Protein AF-A0A9X2F893-F1 (afdb_monomer_lite)

Sequence (226 aa):
MQCPTCQTPLREEACAGQRIDRCAECGGLWLDQGELGPVVRSYAKSVEASAQVPATRPDYPCPKCGKLMDRREYAHDSGVFLQRCDDCQGHWIEGWQMPKLEEYVEGNTAVDRLATTLGKQIQSERRLGLIYSLLTSKLLSGAVAAAVAYVLPDAFDNGGLFPMHFVRGYVVVPLLCIWFPEELARMTSMRFGLTRPQVTNPTPGVMLAVCGWILLLTPVLVWMLL

Organism: NCBI:txid2954799

Foldseek 3Di:
DAFQPPRAAWDWDAALNDTWTADPPFRKTKFFAPRVPSRLLGVLPPDPQDDDDDPDDDFGQDPVPRHTWDWDDDVNPLPQTWTADPPRRMIMDTSNRSNSSSVSSVVCVVVVVVVVVVVVVVVVVVVVVVVLCCLLPLVNLVVLLVVLLVCVVVLPPPPDPDDPVVNVVLSVQLNCLSNPLPVVLPCPDDPPDDDDDDDPDRDPSSVSSVVSVCSSCVSVVVSVVD

Radius of gyration: 33.73 Å; chains: 1; bounding box: 74×37×85 Å

InterPro domains:
  IPR027392 Transcription factor zinc-finger [PF13453] (2-36)

pLDDT: mean 77.99, std 14.3, range [46.97, 95.25]

Secondary structure (DSSP, 8-state):
-B-TTT-PBEEEEEETTEEEEEETTT--EEE-TTTHHHHHHHHTTS--------SS----B-TTT-PBPEEEESTTTSS-EEEE-TTT--EEE-GGGHHHHHHHHHHTHHHHHHHHHHHHHHHHHHHHHHHHHHHT-HHHHHHHHHHHHHHHHHHSTTT----HHHHHHHHHHHHHHHHSHHHHHT------SS------SPPPHHHHHHHHHHHHHHHHHHHHH-

Structure (mmCIF, N/CA/C/O backbone):
data_AF-A0A9X2F893-F1
#
_entry.id   AF-A0A9X2F893-F1
#
loop_
_atom_site.group_PDB
_atom_site.id
_atom_site.type_symbol
_atom_site.label_atom_id
_atom_site.label_alt_id
_atom_site.label_comp_id
_atom_site.label_asym_id
_atom_site.label_entity_id
_atom_site.label_seq_id
_atom_site.pdbx_PDB_ins_code
_atom_site.Cartn_x
_atom_site.Cartn_y
_atom_site.Cartn_z
_atom_site.occupancy
_atom_site.B_iso_or_equiv
_atom_site.auth_seq_id
_atom_site.auth_comp_id
_atom_site.auth_asym_id
_atom_site.auth_atom_id
_atom_site.pdbx_PDB_model_num
ATOM 1 N N . MET A 1 1 ? -23.252 11.584 15.962 1.00 88.75 1 MET A N 1
ATOM 2 C CA . MET A 1 1 ? -23.206 10.115 16.150 1.00 88.75 1 MET A CA 1
ATOM 3 C C . MET A 1 1 ? -23.095 9.819 17.647 1.00 88.75 1 MET A C 1
ATOM 5 O O . MET A 1 1 ? -22.619 10.692 18.369 1.00 88.75 1 MET A O 1
ATOM 9 N N . GLN A 1 2 ? -23.585 8.674 18.133 1.00 92.19 2 GLN A N 1
ATOM 10 C CA . GLN A 1 2 ? -23.531 8.304 19.562 1.00 92.19 2 GLN A CA 1
ATOM 11 C C . GLN A 1 2 ? -22.461 7.236 19.808 1.00 92.19 2 GLN A C 1
ATOM 13 O O . GLN A 1 2 ? -22.253 6.363 18.966 1.00 92.19 2 GLN A O 1
ATOM 18 N N . CYS A 1 3 ? -21.782 7.311 20.955 1.00 91.38 3 CYS A N 1
ATOM 19 C CA . CYS A 1 3 ? -20.812 6.306 21.373 1.00 91.38 3 CYS A CA 1
ATOM 20 C C . CYS A 1 3 ? -21.514 4.958 21.623 1.00 91.38 3 CYS A C 1
ATOM 22 O O . CYS A 1 3 ? -22.431 4.901 22.439 1.00 91.38 3 CYS A O 1
ATOM 24 N N . PRO A 1 4 ? -21.078 3.851 21.003 1.00 90.19 4 PRO A N 1
ATOM 25 C CA . PRO A 1 4 ? -21.700 2.547 21.206 1.00 90.19 4 PRO A CA 1
ATOM 26 C C . PRO A 1 4 ? -21.430 1.973 22.605 1.00 90.19 4 PRO A C 1
ATOM 28 O O . PRO A 1 4 ? -22.163 1.095 23.047 1.00 90.19 4 PRO A O 1
ATOM 31 N N . THR A 1 5 ? -20.417 2.483 23.319 1.00 87.69 5 THR A N 1
ATOM 32 C CA . THR A 1 5 ? -20.071 2.054 24.685 1.00 87.69 5 THR A CA 1
ATOM 33 C C . THR A 1 5 ? -20.873 2.788 25.764 1.00 87.69 5 THR A C 1
ATOM 35 O O . THR A 1 5 ? -21.453 2.142 26.629 1.00 87.69 5 THR A O 1
ATOM 38 N N . CYS A 1 6 ? -20.891 4.128 25.747 1.00 88.19 6 CYS A N 1
ATOM 39 C CA . CYS A 1 6 ? -21.506 4.945 26.808 1.00 88.19 6 CYS A CA 1
ATOM 40 C C . CYS A 1 6 ? -22.633 5.870 26.324 1.00 88.19 6 CYS A C 1
ATOM 42 O O . CYS A 1 6 ? -23.139 6.664 27.105 1.00 88.19 6 CYS A O 1
ATOM 44 N N . GLN A 1 7 ? -23.036 5.791 25.051 1.00 88.94 7 GLN A N 1
ATOM 45 C CA . GLN A 1 7 ? -24.104 6.603 24.437 1.00 88.94 7 GLN A CA 1
ATOM 46 C C . GLN A 1 7 ? -23.849 8.124 24.408 1.00 88.94 7 GLN A C 1
ATOM 48 O O . GLN A 1 7 ? -24.627 8.876 23.819 1.00 88.94 7 GLN A O 1
ATOM 53 N N . THR A 1 8 ? -22.720 8.589 24.945 1.00 91.25 8 THR A N 1
ATOM 54 C CA . THR A 1 8 ? -22.293 9.989 24.882 1.00 91.25 8 THR A CA 1
ATOM 55 C C . THR A 1 8 ? -22.051 10.433 23.431 1.00 91.25 8 THR A C 1
ATOM 57 O O . THR A 1 8 ? -21.484 9.666 22.641 1.00 91.25 8 THR A O 1
ATOM 60 N N . PRO A 1 9 ? -22.476 11.653 23.040 1.00 93.44 9 PRO A N 1
ATOM 61 C CA . PRO A 1 9 ? -22.240 12.182 21.701 1.00 93.44 9 PRO A CA 1
ATOM 62 C C . PRO A 1 9 ? -20.752 12.193 21.344 1.00 93.44 9 PRO A C 1
ATOM 64 O O . PRO A 1 9 ? -19.918 12.647 22.130 1.00 93.44 9 PRO A O 1
ATOM 67 N N . LEU A 1 10 ? -20.426 11.702 20.149 1.00 93.50 10 LEU A N 1
ATOM 68 C CA . LEU A 1 10 ? -19.068 11.782 19.616 1.00 93.50 10 LEU A CA 1
ATOM 69 C C . LEU A 1 10 ? -18.763 13.213 19.165 1.00 93.50 10 LEU A C 1
ATOM 71 O O . LEU A 1 10 ? -19.643 13.914 18.655 1.00 93.50 10 LEU A O 1
ATOM 75 N N . ARG A 1 11 ? -17.514 13.632 19.365 1.00 93.62 11 ARG A N 1
ATOM 76 C CA . ARG A 1 11 ? -16.994 14.932 18.950 1.00 93.62 11 ARG A CA 1
ATOM 77 C C . ARG A 1 11 ? -15.989 14.740 17.823 1.00 93.62 11 ARG A C 1
ATOM 79 O O . ARG A 1 11 ? -15.043 13.974 17.977 1.00 93.62 11 ARG A O 1
ATOM 86 N N . GLU A 1 12 ? -16.170 15.489 16.744 1.00 93.50 12 GLU A N 1
ATOM 87 C CA . GLU A 1 12 ? -15.226 15.504 15.629 1.00 93.50 12 GLU A CA 1
ATOM 88 C C . GLU A 1 12 ? -13.914 16.196 16.051 1.00 93.50 12 GLU A C 1
ATOM 90 O O . GLU A 1 12 ? -13.923 17.283 16.642 1.00 93.50 12 GLU A O 1
ATOM 95 N N . GLU A 1 13 ? -12.782 15.563 15.756 1.00 90.38 13 GLU A N 1
ATOM 96 C CA . GLU A 1 13 ? -11.432 16.083 15.960 1.00 90.38 13 GLU A CA 1
ATOM 97 C C . GLU A 1 13 ? -10.548 15.803 14.734 1.00 90.38 13 GLU A C 1
ATOM 99 O O . GLU A 1 13 ? -10.733 14.828 14.007 1.00 90.38 13 GLU A O 1
ATOM 104 N N . ALA A 1 14 ? -9.572 16.676 14.481 1.00 89.00 14 ALA A N 1
ATOM 105 C CA . ALA A 1 14 ? -8.617 16.483 13.395 1.00 89.00 14 ALA A CA 1
ATOM 106 C C . ALA A 1 14 ? -7.406 15.681 13.892 1.00 89.00 14 ALA A C 1
ATOM 108 O O . ALA A 1 14 ? -6.712 16.112 14.814 1.00 89.00 14 ALA A O 1
ATOM 109 N N . CYS A 1 15 ? -7.111 14.549 13.254 1.00 85.00 15 CYS A N 1
ATOM 110 C CA . CYS A 1 15 ? -5.953 13.717 13.568 1.00 85.00 15 CYS A CA 1
ATOM 111 C C . CYS A 1 15 ? -5.307 13.192 12.285 1.00 85.00 15 CYS A C 1
ATOM 113 O O . CYS A 1 15 ? -5.990 12.643 11.429 1.00 85.00 15 CYS A O 1
ATOM 115 N N . ALA A 1 16 ? -3.986 13.344 12.138 1.00 83.56 16 ALA A N 1
ATOM 116 C CA . ALA A 1 16 ? -3.242 12.852 10.970 1.00 83.56 16 ALA A CA 1
ATOM 117 C C . ALA A 1 16 ? -3.765 13.351 9.603 1.00 83.56 16 ALA A C 1
ATOM 119 O O . ALA A 1 16 ? -3.615 12.667 8.594 1.00 83.56 16 ALA A O 1
ATOM 120 N N . GLY A 1 17 ? -4.403 14.527 9.568 1.00 85.56 17 GLY A N 1
ATOM 121 C CA . GLY A 1 17 ? -5.066 15.055 8.369 1.00 85.56 17 GLY A CA 1
ATOM 122 C C . GLY A 1 17 ? -6.457 14.469 8.087 1.00 85.56 17 GLY A C 1
ATOM 123 O O . GLY A 1 17 ? -7.087 14.890 7.123 1.00 85.56 17 GLY A O 1
ATOM 124 N N . GLN A 1 18 ? -6.946 13.564 8.938 1.00 89.00 18 GLN A N 1
ATOM 125 C CA . GLN A 1 18 ? -8.282 12.968 8.887 1.00 89.00 18 GLN A CA 1
ATOM 126 C C . GLN A 1 18 ? -9.222 13.644 9.892 1.00 89.00 18 GLN A C 1
ATOM 128 O O . GLN A 1 18 ? -8.762 14.251 10.866 1.00 89.00 18 GLN A O 1
ATOM 133 N N . ARG A 1 19 ? -10.535 13.533 9.663 1.00 91.50 19 ARG A N 1
ATOM 134 C CA . ARG A 1 19 ? -11.564 14.004 10.599 1.00 91.50 19 ARG A CA 1
ATOM 135 C C . ARG A 1 19 ? -12.166 12.795 11.297 1.00 91.50 19 ARG A C 1
ATOM 137 O O . ARG A 1 19 ? -12.919 12.052 10.688 1.00 91.50 19 ARG A O 1
ATOM 144 N N . ILE A 1 20 ? -11.804 12.604 12.556 1.00 91.69 20 ILE A N 1
ATOM 145 C CA . ILE A 1 20 ? -12.189 11.430 13.337 1.00 91.69 20 ILE A CA 1
ATOM 146 C C . ILE A 1 20 ? -13.201 11.816 14.410 1.00 91.69 20 ILE A C 1
ATOM 148 O O . ILE A 1 20 ? -13.248 12.963 14.845 1.00 91.69 20 ILE A O 1
ATOM 152 N N . ASP A 1 21 ? -13.982 10.851 14.880 1.00 94.06 21 ASP A N 1
ATOM 153 C CA . ASP A 1 21 ? -15.006 11.066 15.898 1.00 94.06 21 ASP A CA 1
ATOM 154 C C . ASP A 1 21 ? -14.579 10.424 17.222 1.00 94.06 21 ASP A C 1
ATOM 156 O O . ASP A 1 21 ? -14.472 9.202 17.332 1.00 94.06 21 ASP A O 1
ATOM 160 N N . ARG A 1 22 ? -14.365 11.232 18.263 1.00 92.50 22 ARG A N 1
ATOM 161 C CA . ARG A 1 22 ? -13.908 10.764 19.577 1.00 92.50 22 ARG A CA 1
ATOM 162 C C . ARG A 1 22 ? -14.989 10.901 20.641 1.00 92.50 22 ARG A C 1
ATOM 164 O O . ARG A 1 22 ? -15.673 11.919 20.743 1.00 92.50 22 ARG A O 1
ATOM 171 N N . CYS A 1 23 ? -15.107 9.895 21.499 1.00 91.56 23 CYS A N 1
ATOM 172 C CA . CYS A 1 23 ? -15.897 9.983 22.717 1.00 91.56 23 CYS A CA 1
ATOM 173 C C . CYS A 1 23 ? -15.098 10.663 23.837 1.00 91.56 23 CYS A C 1
ATOM 175 O O . CYS A 1 23 ? -14.021 10.199 24.205 1.00 91.56 23 CYS A O 1
ATOM 177 N N . ALA A 1 24 ? -15.651 11.725 24.427 1.00 88.38 24 ALA A N 1
ATOM 178 C CA . ALA A 1 24 ? -15.014 12.448 25.530 1.00 88.38 24 ALA A CA 1
ATOM 179 C C . ALA A 1 24 ? -15.014 11.683 26.869 1.00 88.38 24 ALA A C 1
ATOM 181 O O . ALA A 1 24 ? -14.266 12.043 27.770 1.00 88.38 24 ALA A O 1
ATOM 182 N N . GLU A 1 25 ? -15.854 10.655 27.010 1.00 87.25 25 GLU A N 1
ATOM 183 C CA . GLU A 1 25 ? -16.045 9.946 28.279 1.00 87.25 25 GLU A CA 1
ATOM 184 C C . GLU A 1 25 ? -15.258 8.634 28.338 1.00 87.25 25 GLU A C 1
ATOM 186 O O . GLU A 1 25 ? -14.452 8.442 29.241 1.00 87.25 25 GLU A O 1
ATOM 191 N N . CYS A 1 26 ? -15.436 7.743 27.356 1.00 85.44 26 CYS A N 1
ATOM 192 C CA . CYS A 1 26 ? -14.714 6.466 27.319 1.00 85.44 26 CYS A CA 1
ATOM 193 C C . CYS A 1 26 ? -13.402 6.520 26.520 1.00 85.44 26 CYS A C 1
ATOM 195 O O . CYS A 1 26 ? -12.675 5.528 26.463 1.00 85.44 26 CYS A O 1
ATOM 197 N N . GLY A 1 27 ? -13.125 7.638 25.840 1.00 87.12 27 GLY A N 1
ATOM 198 C CA . GLY A 1 27 ? -11.954 7.788 24.975 1.00 87.12 27 GLY A CA 1
ATOM 199 C C . GLY A 1 27 ? -11.977 6.922 23.712 1.00 87.12 27 G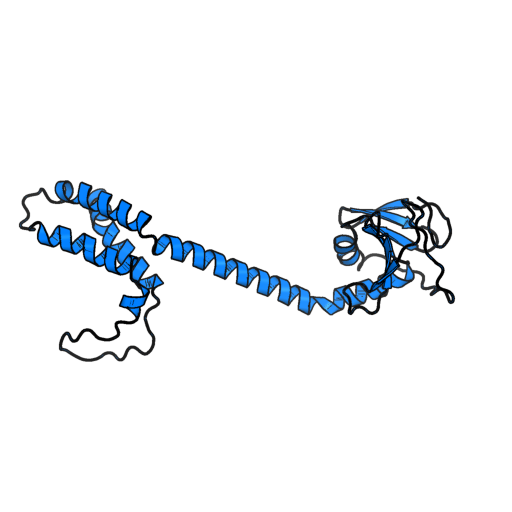LY A C 1
ATOM 200 O O . GLY A 1 27 ? -10.949 6.812 23.056 1.00 87.12 27 GLY A O 1
ATOM 201 N N . GLY A 1 28 ? -13.107 6.287 23.377 1.00 90.25 28 GLY A N 1
ATOM 202 C CA . GLY A 1 28 ? -13.266 5.498 22.153 1.00 90.25 28 GLY A CA 1
ATOM 203 C C . GLY A 1 28 ? -13.282 6.358 20.888 1.00 90.25 28 GLY A C 1
ATOM 204 O O . GLY A 1 28 ? -13.675 7.527 20.930 1.00 90.25 28 GLY A O 1
ATOM 205 N N . LEU A 1 29 ? -12.860 5.769 19.772 1.00 92.88 29 LEU A N 1
ATOM 206 C CA . LEU A 1 29 ? -12.750 6.413 18.469 1.00 92.88 29 LEU A CA 1
ATOM 207 C C . LEU A 1 29 ? -13.615 5.701 17.437 1.00 92.88 29 LEU A C 1
ATOM 209 O O . LEU A 1 29 ? -13.570 4.477 17.302 1.00 92.88 29 LEU A O 1
ATOM 213 N N . TRP A 1 30 ? -14.324 6.495 16.647 1.00 95.00 30 TRP A N 1
ATOM 214 C CA . TRP A 1 30 ? -14.928 6.081 15.397 1.00 95.00 30 TRP A CA 1
ATOM 215 C C . TRP A 1 30 ? -14.103 6.613 14.225 1.00 95.00 30 TRP A C 1
ATOM 217 O O . TRP A 1 30 ? -13.762 7.796 14.182 1.00 95.00 30 TRP A O 1
ATOM 227 N N . LEU A 1 31 ? -13.787 5.717 13.292 1.00 94.75 31 LEU A N 1
ATOM 228 C CA . LEU A 1 31 ? -13.004 5.986 12.091 1.00 94.75 31 LEU A CA 1
ATOM 229 C C . LEU A 1 31 ? -13.794 5.542 10.865 1.00 94.75 31 LEU A C 1
ATOM 231 O O . LEU A 1 31 ? -14.278 4.408 10.803 1.00 94.75 31 LEU A O 1
ATOM 235 N N . ASP A 1 32 ? -13.897 6.410 9.868 1.00 94.38 32 ASP A N 1
ATOM 236 C CA . ASP A 1 32 ? -14.506 6.060 8.594 1.00 94.38 32 ASP A CA 1
ATOM 237 C C . ASP A 1 32 ? -13.553 5.203 7.733 1.00 94.38 32 ASP A C 1
ATOM 239 O O . ASP A 1 32 ? -12.370 4.986 8.032 1.00 94.38 32 ASP A O 1
ATOM 243 N N . GLN A 1 33 ? -14.08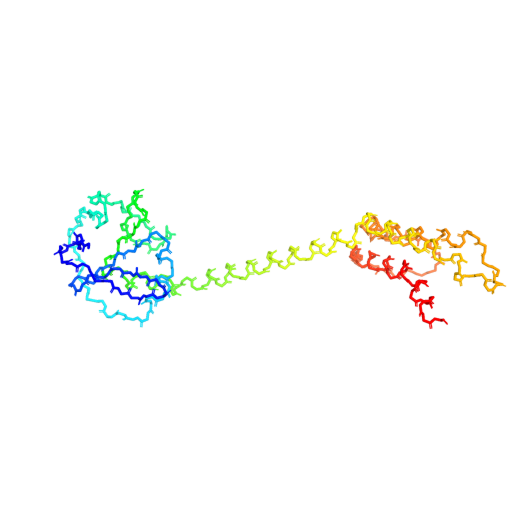8 4.668 6.633 1.00 92.75 33 GLN A N 1
ATOM 244 C CA . GLN A 1 33 ? -13.329 3.834 5.707 1.00 92.75 33 GLN A CA 1
ATOM 245 C C . GLN A 1 33 ? -12.056 4.553 5.225 1.00 92.75 33 GLN A C 1
ATOM 247 O O . GLN A 1 33 ? -12.113 5.603 4.591 1.00 92.75 33 GLN A O 1
ATOM 252 N N . GLY A 1 34 ? -10.898 3.936 5.471 1.00 89.31 34 GLY A N 1
ATOM 253 C CA . GLY A 1 34 ? -9.593 4.450 5.039 1.00 89.31 34 GLY A CA 1
ATOM 254 C C . GLY A 1 34 ? -8.874 5.338 6.060 1.00 89.31 34 GLY A C 1
ATOM 255 O O . GLY A 1 34 ? -7.700 5.643 5.860 1.00 89.31 34 GLY A O 1
ATOM 256 N N . GLU A 1 35 ? -9.510 5.695 7.177 1.00 91.00 35 GLU A N 1
ATOM 257 C CA . GLU A 1 35 ? -8.896 6.544 8.210 1.00 91.00 35 GLU A CA 1
ATOM 258 C C . GLU A 1 35 ? -8.044 5.763 9.217 1.00 91.00 35 GLU A C 1
ATOM 260 O O . GLU A 1 35 ? -7.078 6.303 9.756 1.00 91.00 35 GLU A O 1
ATOM 265 N N . LEU A 1 36 ? -8.336 4.470 9.407 1.00 89.50 36 LEU A N 1
ATOM 266 C CA . LEU A 1 36 ? -7.643 3.590 10.355 1.00 89.50 36 LEU A CA 1
ATOM 267 C C . LEU A 1 36 ? -6.114 3.629 10.215 1.00 89.50 36 LEU A C 1
ATOM 269 O O . LEU A 1 36 ? -5.407 3.821 11.199 1.00 89.50 36 LEU A O 1
ATOM 273 N N . GLY A 1 37 ? -5.595 3.479 8.993 1.00 86.12 37 GLY A N 1
ATOM 274 C CA . GLY A 1 37 ? -4.151 3.419 8.748 1.00 86.12 37 GLY A CA 1
ATOM 275 C C . GLY A 1 37 ? -3.402 4.697 9.159 1.00 86.12 37 GLY A C 1
ATOM 276 O O . GLY A 1 37 ? -2.459 4.614 9.948 1.00 86.12 37 GLY A O 1
ATOM 277 N N . PRO A 1 38 ? -3.769 5.878 8.622 1.00 84.62 38 PRO A N 1
ATOM 278 C CA . PRO A 1 38 ? -3.149 7.152 8.992 1.00 84.62 38 PRO A CA 1
ATOM 279 C C . PRO A 1 38 ? -3.246 7.483 10.485 1.00 84.62 38 PRO A C 1
ATOM 281 O O . PRO A 1 38 ? -2.266 7.956 11.067 1.00 84.62 38 PRO A O 1
ATOM 284 N N . VAL A 1 39 ? -4.403 7.214 11.099 1.00 86.56 39 VAL A N 1
ATOM 285 C CA . VAL A 1 39 ? -4.672 7.555 12.501 1.00 86.56 39 VAL A CA 1
ATOM 286 C C . VAL A 1 39 ? -3.839 6.684 13.425 1.00 86.56 39 VAL A C 1
ATOM 288 O O . VAL A 1 39 ? -3.082 7.225 14.219 1.00 86.56 39 VAL A O 1
ATOM 291 N N . VAL A 1 40 ? -3.874 5.358 13.267 1.00 85.12 40 VAL A N 1
ATOM 292 C CA . VAL A 1 40 ? -3.112 4.419 14.111 1.00 85.12 40 VAL A CA 1
ATOM 293 C C . VAL A 1 40 ? -1.600 4.694 14.065 1.00 85.12 40 VAL A C 1
ATOM 295 O O . VAL A 1 40 ? -0.930 4.596 15.087 1.00 85.12 40 VAL A O 1
ATOM 298 N N . ARG A 1 41 ? -1.061 5.139 12.919 1.00 79.62 41 ARG A N 1
ATOM 299 C CA . ARG A 1 41 ? 0.355 5.546 12.798 1.00 79.62 41 ARG A CA 1
ATOM 300 C C . ARG A 1 41 ? 0.704 6.866 13.488 1.00 79.62 41 ARG A C 1
ATOM 302 O O . ARG A 1 41 ? 1.863 7.083 13.822 1.00 79.62 41 ARG A O 1
ATOM 309 N N . SER A 1 42 ? -0.263 7.765 13.648 1.00 76.88 42 SER A N 1
ATOM 310 C CA . SER A 1 42 ? -0.030 9.121 14.170 1.00 76.88 42 SER A CA 1
ATOM 311 C C . SER A 1 42 ? -0.444 9.280 15.630 1.00 76.88 42 SER A C 1
ATOM 313 O O . SER A 1 42 ? 0.088 10.142 16.324 1.00 76.88 42 SER A O 1
ATOM 315 N N . TYR A 1 43 ? -1.389 8.460 16.095 1.00 69.19 43 TYR A N 1
ATOM 316 C CA . TYR A 1 43 ? -1.932 8.518 17.451 1.00 69.19 43 TYR A CA 1
ATOM 317 C C . TYR A 1 43 ? -0.940 8.074 18.523 1.00 69.19 43 TYR A C 1
ATOM 319 O O . TYR A 1 43 ? -1.109 8.472 19.676 1.00 69.19 43 TYR A O 1
ATOM 327 N N . ALA A 1 44 ? 0.107 7.346 18.110 1.00 57.00 44 ALA A N 1
ATOM 328 C CA . ALA A 1 44 ? 1.226 6.818 18.895 1.00 57.00 44 ALA A CA 1
ATOM 329 C C . ALA A 1 44 ? 2.084 7.878 19.631 1.00 57.00 44 ALA A C 1
ATOM 331 O O . ALA A 1 44 ? 3.272 7.700 19.860 1.00 57.00 44 ALA A O 1
ATOM 332 N N . LYS A 1 45 ? 1.546 9.077 19.868 1.00 51.16 45 LYS A N 1
ATOM 333 C CA . LYS A 1 45 ? 2.273 10.198 20.473 1.00 51.16 45 LYS A CA 1
ATOM 334 C C . LYS A 1 45 ? 1.430 11.093 21.375 1.00 51.16 45 LYS A C 1
ATOM 336 O O . LYS A 1 45 ? 1.966 12.088 21.852 1.00 51.16 45 LYS A O 1
ATOM 341 N N . SER A 1 46 ? 0.127 10.844 21.562 1.00 48.31 46 SER A N 1
ATOM 342 C CA . SER A 1 46 ? -0.762 11.938 22.002 1.00 48.31 46 SER A CA 1
ATOM 343 C C . SER A 1 46 ? -1.789 11.663 23.100 1.00 48.31 46 SER A C 1
ATOM 345 O O . SER A 1 46 ? -2.522 12.596 23.423 1.00 48.31 46 SER A O 1
ATOM 347 N N . VAL A 1 47 ? -1.887 10.466 23.700 1.00 51.88 47 VAL A N 1
ATOM 348 C CA . VAL A 1 47 ? -3.013 10.204 24.623 1.00 51.88 47 VAL A CA 1
ATOM 349 C C . VAL A 1 47 ? -2.656 9.359 25.839 1.00 51.88 47 VAL A C 1
ATOM 351 O O . VAL A 1 47 ? -2.357 8.175 25.734 1.00 51.88 47 VAL A O 1
ATOM 354 N N . GLU A 1 48 ? -2.827 9.958 27.015 1.00 47.69 48 GLU A N 1
ATOM 355 C CA . GLU A 1 48 ? -2.970 9.259 28.291 1.00 47.69 48 GLU A CA 1
ATOM 356 C C . GLU A 1 48 ? -4.360 8.597 28.328 1.00 47.69 48 GLU A C 1
ATOM 358 O O . GLU A 1 48 ? -5.361 9.204 28.710 1.00 47.69 48 GLU A O 1
ATOM 363 N N . ALA A 1 49 ? -4.457 7.361 27.837 1.00 51.53 49 ALA A N 1
ATOM 364 C CA . ALA A 1 49 ? -5.701 6.599 27.874 1.00 51.53 49 ALA A CA 1
ATOM 365 C C . ALA A 1 49 ? -5.981 6.093 29.301 1.00 51.53 49 ALA A C 1
ATOM 367 O O . ALA A 1 49 ? -5.170 5.377 29.890 1.00 51.53 49 ALA A O 1
ATOM 368 N N . SER A 1 50 ? -7.156 6.415 29.850 1.00 48.53 50 SER A N 1
ATOM 369 C CA . SER A 1 50 ? -7.649 5.788 31.081 1.00 48.53 50 SER A CA 1
ATOM 370 C C . SER A 1 50 ? -8.021 4.330 30.795 1.00 48.53 50 SER A C 1
ATOM 372 O O . SER A 1 50 ? -8.925 4.040 30.009 1.00 48.53 50 SER A O 1
ATOM 374 N N . ALA A 1 51 ? -7.284 3.400 31.402 1.00 49.53 51 ALA A N 1
ATOM 375 C CA . ALA A 1 51 ? -7.423 1.970 31.171 1.00 49.53 51 ALA A CA 1
ATOM 376 C C . ALA A 1 51 ? -8.503 1.366 32.078 1.00 49.53 51 ALA A C 1
ATOM 378 O O . ALA A 1 51 ? -8.238 0.955 33.206 1.00 49.53 51 ALA A O 1
ATOM 379 N N . GLN A 1 52 ? -9.723 1.253 31.562 1.00 53.22 52 GLN A N 1
ATOM 380 C CA . GLN A 1 52 ? -10.736 0.362 32.122 1.00 53.22 52 GLN A CA 1
ATOM 381 C C . GLN A 1 52 ? -11.109 -0.658 31.054 1.00 53.22 52 GLN A C 1
ATOM 383 O O . GLN A 1 52 ? -11.789 -0.344 30.082 1.00 53.22 52 GLN A O 1
ATOM 388 N N . VAL A 1 53 ? -10.608 -1.883 31.224 1.00 57.28 53 VAL A N 1
ATOM 389 C CA . VAL A 1 53 ? -10.975 -3.025 30.383 1.00 57.28 53 VAL A CA 1
ATOM 390 C C . VAL A 1 53 ? -12.353 -3.510 30.843 1.00 57.28 53 VAL A C 1
ATOM 392 O O . VAL A 1 53 ? -12.476 -3.941 31.993 1.00 57.28 53 VAL A O 1
ATOM 395 N N . PRO A 1 54 ? -13.397 -3.464 29.998 1.00 57.72 54 PRO A N 1
ATOM 396 C CA . PRO A 1 54 ? -14.709 -3.971 30.380 1.00 57.72 54 PRO A CA 1
ATOM 397 C C . PRO A 1 54 ? -14.660 -5.491 30.616 1.00 57.72 54 PRO A C 1
ATOM 399 O O . PRO A 1 54 ? -14.133 -6.238 29.789 1.00 57.72 54 PRO A O 1
ATOM 402 N N . ALA A 1 55 ? -15.225 -5.961 31.736 1.00 53.00 55 ALA A N 1
ATOM 403 C CA . ALA A 1 55 ? -15.290 -7.388 32.087 1.00 53.00 55 ALA A CA 1
ATOM 404 C C . ALA A 1 55 ? -16.243 -8.190 31.176 1.00 53.00 55 ALA A C 1
ATOM 406 O O . ALA A 1 55 ? -16.064 -9.389 30.971 1.00 53.00 55 ALA A O 1
ATOM 407 N N . THR A 1 56 ? -17.236 -7.516 30.597 1.00 56.00 56 THR A N 1
ATOM 408 C CA . THR A 1 56 ? -18.180 -8.044 29.607 1.00 56.00 56 THR A CA 1
ATOM 409 C C . THR A 1 56 ? -18.015 -7.269 28.310 1.00 56.00 56 THR A C 1
ATOM 411 O O . THR A 1 56 ? -17.986 -6.041 28.338 1.00 56.00 56 THR A O 1
ATOM 414 N N . ARG A 1 57 ? -17.903 -7.976 27.181 1.00 64.75 57 ARG A N 1
ATOM 415 C CA . ARG A 1 57 ? -17.785 -7.377 25.844 1.00 64.75 57 ARG A CA 1
ATOM 416 C C . ARG A 1 57 ? -19.186 -7.256 25.231 1.00 64.75 57 ARG A C 1
ATOM 418 O O . ARG A 1 57 ? -19.716 -8.291 24.835 1.00 64.75 57 ARG A O 1
ATOM 425 N N . PRO A 1 58 ? -19.808 -6.065 25.217 1.00 68.94 58 PRO A N 1
ATOM 426 C CA . PRO A 1 58 ? -21.119 -5.879 24.604 1.00 68.94 58 PRO A CA 1
ATOM 427 C C . PRO A 1 58 ? -21.035 -5.987 23.076 1.00 68.94 58 PRO A C 1
ATOM 429 O O . PRO A 1 58 ? -19.967 -5.806 22.490 1.00 68.94 58 PRO A O 1
ATOM 432 N N . ASP A 1 59 ? -22.171 -6.247 22.434 1.00 81.06 59 ASP A N 1
ATOM 433 C CA . ASP A 1 59 ? -22.303 -6.067 20.990 1.00 81.06 59 ASP A CA 1
ATOM 434 C C . ASP A 1 59 ? -22.285 -4.566 20.675 1.00 81.06 59 ASP A C 1
ATOM 436 O O . ASP A 1 59 ? -23.013 -3.784 21.291 1.00 81.06 59 ASP A O 1
ATOM 440 N N . TYR A 1 60 ? -21.448 -4.144 19.725 1.00 87.06 60 TYR A N 1
ATOM 441 C CA . TYR A 1 60 ? -21.285 -2.728 19.394 1.00 87.06 60 TYR A CA 1
ATOM 442 C C . TYR A 1 60 ? -22.121 -2.374 18.156 1.00 87.06 60 TYR A C 1
ATOM 444 O O . TYR A 1 60 ? -21.772 -2.802 17.050 1.00 87.06 60 TYR A O 1
ATOM 452 N N . PRO A 1 61 ? -23.199 -1.579 18.285 1.00 92.50 61 PRO A N 1
ATOM 453 C CA . PRO A 1 61 ? -23.892 -1.040 17.124 1.00 92.50 61 PRO A CA 1
ATOM 454 C C . PRO A 1 61 ? -23.027 0.023 16.435 1.00 92.50 61 PRO A C 1
ATOM 456 O O . PRO A 1 61 ? -22.362 0.832 17.076 1.00 92.50 61 PRO A O 1
ATOM 459 N N . CYS A 1 62 ? -23.045 0.047 15.109 1.00 94.06 62 CYS A N 1
ATOM 460 C CA . CYS A 1 62 ? -22.333 1.029 14.307 1.00 94.06 62 CYS A CA 1
ATOM 461 C C . CYS A 1 62 ? -22.910 2.439 14.553 1.00 94.06 62 CYS A C 1
ATOM 463 O O . CYS A 1 62 ? -24.098 2.649 14.299 1.00 94.06 62 CYS A O 1
ATOM 465 N N . PRO A 1 63 ? -22.101 3.443 14.943 1.00 92.75 63 PRO A N 1
ATOM 466 C CA . PRO A 1 63 ? -22.564 4.819 15.172 1.00 92.75 63 PRO A CA 1
ATOM 467 C C . PRO A 1 63 ? -23.173 5.503 13.940 1.00 92.75 63 PRO A C 1
ATOM 469 O O . PRO A 1 63 ? -23.895 6.492 14.079 1.00 92.75 63 PRO A O 1
ATOM 472 N N . LYS A 1 64 ? -22.865 4.989 12.740 1.00 92.50 64 LYS A N 1
ATOM 473 C CA . LYS A 1 64 ? -23.286 5.544 11.447 1.00 92.50 64 LYS A CA 1
ATOM 474 C C . LYS A 1 64 ? -24.558 4.901 10.895 1.00 92.50 64 LYS A C 1
ATOM 476 O O . LYS A 1 64 ? -25.404 5.607 10.359 1.00 92.50 64 LYS A O 1
ATOM 481 N N . CYS A 1 65 ? -24.695 3.576 11.003 1.00 93.31 65 CYS A N 1
ATOM 482 C CA . CYS A 1 65 ? -25.820 2.833 10.411 1.00 93.31 65 CYS A CA 1
ATOM 483 C C . CYS A 1 65 ? -26.641 1.993 11.404 1.00 93.31 65 CYS A C 1
ATOM 485 O O . CYS A 1 65 ? -27.649 1.412 11.012 1.00 93.31 65 CYS A O 1
ATOM 487 N N . GLY A 1 66 ? -26.224 1.897 12.668 1.00 91.06 66 GLY A N 1
ATOM 488 C CA . GLY A 1 66 ? -26.928 1.178 13.736 1.00 91.06 66 GLY A CA 1
ATOM 489 C C . GLY A 1 66 ? -26.797 -0.348 13.716 1.00 91.06 66 GLY A C 1
ATOM 490 O O . GLY A 1 66 ? -27.207 -0.997 14.674 1.00 91.06 66 GLY A O 1
ATOM 491 N N . LYS A 1 67 ? -26.220 -0.943 12.667 1.00 93.25 67 LYS A N 1
ATOM 492 C CA . LYS A 1 67 ? -26.022 -2.398 12.571 1.00 93.25 67 LYS A CA 1
ATOM 493 C C . LYS A 1 67 ? -24.910 -2.885 13.491 1.00 93.25 67 LYS A C 1
ATOM 495 O O . LYS A 1 67 ? -23.957 -2.151 13.740 1.00 93.25 67 LYS A O 1
ATOM 500 N N . LEU A 1 68 ? -25.016 -4.127 13.953 1.00 93.06 68 LEU A N 1
ATOM 501 C CA . LEU A 1 68 ? -23.982 -4.750 14.776 1.00 93.06 68 LEU A CA 1
ATOM 502 C C . LEU A 1 68 ? -22.667 -4.855 14.001 1.00 93.06 68 LEU A C 1
ATOM 504 O O . LEU A 1 68 ? -22.656 -5.170 12.811 1.00 93.06 68 LEU A O 1
ATOM 508 N N . MET A 1 69 ? -21.574 -4.532 14.681 1.00 93.88 69 MET A N 1
ATOM 509 C CA . MET A 1 69 ? -20.230 -4.600 14.127 1.00 93.88 69 MET A CA 1
ATOM 510 C C . MET A 1 69 ? -19.565 -5.929 14.456 1.00 93.88 69 MET A C 1
ATOM 512 O O . MET A 1 69 ? -19.734 -6.466 15.549 1.00 93.88 69 MET A O 1
ATOM 516 N N . ASP A 1 70 ? -18.755 -6.403 13.515 1.00 92.19 70 ASP A N 1
ATOM 517 C CA . ASP A 1 70 ? -17.975 -7.619 13.661 1.00 92.19 70 ASP A CA 1
ATOM 518 C C . ASP A 1 70 ? -16.616 -7.332 14.280 1.00 92.19 70 ASP A C 1
ATOM 520 O O . ASP A 1 70 ? -15.892 -6.408 13.892 1.00 92.19 70 ASP A O 1
ATOM 524 N N . ARG A 1 71 ? -16.216 -8.210 15.192 1.00 91.69 71 ARG A N 1
ATOM 525 C CA . ARG A 1 71 ? -14.915 -8.148 15.842 1.00 91.69 71 ARG A CA 1
ATOM 526 C C . ARG A 1 71 ? -13.844 -8.759 14.943 1.00 91.69 71 ARG A C 1
ATOM 528 O O . ARG A 1 71 ? -13.880 -9.952 14.649 1.00 91.69 71 ARG A O 1
ATOM 535 N N . ARG A 1 72 ? -12.852 -7.963 14.543 1.00 91.25 72 ARG A N 1
ATOM 536 C CA . ARG A 1 72 ? -11.751 -8.385 13.663 1.00 91.25 72 ARG A CA 1
ATOM 537 C C . ARG A 1 72 ? -10.399 -8.017 14.258 1.00 91.25 72 ARG A C 1
ATOM 539 O O . ARG A 1 72 ? -10.224 -6.935 14.808 1.00 91.25 72 ARG A O 1
ATOM 546 N N . GLU A 1 73 ? -9.439 -8.924 14.144 1.00 88.81 73 GLU A N 1
ATOM 547 C CA . GLU A 1 73 ? -8.066 -8.672 14.580 1.00 88.81 73 GLU A CA 1
ATOM 548 C C . GLU A 1 73 ? -7.382 -7.645 13.669 1.00 88.81 73 GLU A C 1
ATOM 550 O O . GLU A 1 73 ? -7.462 -7.731 12.442 1.00 88.81 73 GLU A O 1
ATOM 555 N N . TYR A 1 74 ? -6.712 -6.662 14.268 1.00 88.56 74 TYR A N 1
ATOM 556 C CA . TYR A 1 74 ? -5.897 -5.697 13.547 1.00 88.56 74 TYR A CA 1
ATOM 557 C C . TYR A 1 74 ? -4.629 -6.380 13.029 1.00 88.56 74 TYR A C 1
ATOM 559 O O . TYR A 1 74 ? -3.970 -7.104 13.770 1.00 88.56 74 TYR A O 1
ATOM 567 N N . ALA A 1 75 ? -4.308 -6.176 11.750 1.00 84.44 75 ALA A N 1
ATOM 568 C CA . ALA A 1 75 ? -3.147 -6.763 11.069 1.00 84.44 75 ALA A CA 1
ATOM 569 C C . ALA A 1 75 ? -3.022 -8.307 11.116 1.00 84.44 75 ALA A C 1
ATOM 571 O O . ALA A 1 75 ? -2.058 -8.845 10.588 1.00 84.44 75 ALA A O 1
ATOM 572 N N . HIS A 1 76 ? -4.024 -9.025 11.641 1.00 82.88 76 HIS A N 1
ATOM 573 C CA . HIS A 1 76 ? -4.079 -10.493 11.762 1.00 82.88 76 HIS A CA 1
ATOM 574 C C . HIS A 1 76 ? -3.022 -11.153 12.667 1.00 82.88 76 HIS A C 1
ATOM 576 O O . HIS A 1 76 ? -2.997 -12.377 12.761 1.00 82.88 76 HIS A O 1
ATOM 582 N N . ASP A 1 77 ? -2.171 -10.374 13.328 1.00 82.44 77 ASP A N 1
ATOM 583 C CA . ASP A 1 77 ? -1.125 -10.861 14.235 1.00 82.44 77 ASP A CA 1
ATOM 584 C C . ASP A 1 77 ? -0.884 -9.931 15.442 1.00 82.44 77 ASP A C 1
ATOM 586 O O . ASP A 1 77 ? 0.021 -10.169 16.242 1.00 82.44 77 ASP A O 1
ATOM 590 N N . SER A 1 78 ? -1.682 -8.867 15.601 1.00 83.38 78 SER A N 1
ATOM 591 C CA . SER A 1 78 ? -1.488 -7.894 16.685 1.00 83.38 78 SER A CA 1
ATOM 592 C C . SER A 1 78 ? -2.037 -8.338 18.039 1.00 83.38 78 SER A C 1
ATOM 594 O O . SER A 1 78 ? -1.728 -7.720 19.059 1.00 83.38 78 SER A O 1
ATOM 596 N N . GLY A 1 79 ? -2.920 -9.341 18.079 1.00 84.44 79 GLY A N 1
ATOM 597 C CA . GLY A 1 79 ? -3.690 -9.686 19.274 1.00 84.44 79 GLY A CA 1
ATOM 598 C C . GLY A 1 79 ? -4.691 -8.602 19.712 1.00 84.44 79 GLY A C 1
ATOM 599 O O . GLY A 1 79 ? -5.335 -8.743 20.759 1.00 84.44 79 GLY A O 1
ATOM 600 N N . VAL A 1 80 ? -4.850 -7.522 18.936 1.00 88.00 80 VAL A N 1
ATOM 601 C CA . VAL A 1 80 ? -5.806 -6.437 19.185 1.00 88.00 80 VAL A CA 1
ATOM 602 C C . VAL A 1 80 ? -7.008 -6.602 18.267 1.00 88.00 80 VAL A C 1
ATOM 604 O O . VAL A 1 80 ? -6.874 -6.708 17.054 1.00 88.00 80 VAL A O 1
ATOM 607 N N . PHE A 1 81 ? -8.210 -6.596 18.838 1.00 90.12 81 PHE A N 1
ATOM 608 C CA . PHE A 1 81 ? -9.444 -6.843 18.097 1.00 90.12 81 PHE A CA 1
ATOM 609 C C . PHE A 1 81 ? -10.316 -5.596 18.047 1.00 90.12 81 PHE A C 1
ATOM 611 O O . PHE A 1 81 ? -10.865 -5.198 19.072 1.00 90.12 81 PHE A O 1
ATOM 618 N N . LEU A 1 82 ? -10.486 -5.036 16.858 1.00 92.69 82 LEU A N 1
ATOM 619 C CA . LEU A 1 82 ? -11.299 -3.851 16.601 1.00 92.69 82 LEU A CA 1
ATOM 620 C C . LEU A 1 82 ? -12.691 -4.258 16.128 1.00 92.69 82 LEU A C 1
ATOM 622 O O . LEU A 1 82 ? -12.882 -5.360 15.613 1.00 92.69 82 LEU A O 1
ATOM 626 N N . GLN A 1 83 ? -13.658 -3.358 16.263 1.00 93.88 83 GLN A N 1
ATOM 627 C CA . GLN A 1 83 ? -14.990 -3.570 15.706 1.00 93.88 83 GLN A CA 1
ATOM 628 C C . GLN A 1 83 ? -15.048 -2.956 14.306 1.00 93.88 83 GLN A C 1
ATOM 630 O O . GLN A 1 83 ? -14.659 -1.803 14.122 1.00 93.88 83 GLN A O 1
ATOM 635 N N . ARG A 1 84 ? -15.519 -3.708 13.311 1.00 94.62 84 ARG A N 1
ATOM 636 C CA . ARG A 1 84 ? -15.694 -3.258 11.924 1.00 94.62 84 ARG A CA 1
ATOM 637 C C . ARG A 1 84 ? -17.155 -3.383 11.525 1.00 94.62 84 ARG A C 1
ATOM 639 O O . ARG A 1 84 ? -17.766 -4.431 11.699 1.00 94.62 84 ARG A O 1
ATOM 646 N N . CYS A 1 85 ? -17.699 -2.336 10.921 1.00 95.25 85 CYS A N 1
ATOM 647 C CA . CYS A 1 85 ? -19.000 -2.410 10.272 1.00 95.25 85 CYS A CA 1
ATOM 648 C C . CYS A 1 85 ? -18.850 -2.899 8.824 1.00 95.25 85 CYS A C 1
ATOM 650 O O . CYS A 1 85 ? -18.097 -2.306 8.053 1.00 95.25 85 CYS A O 1
ATOM 652 N N . ASP A 1 86 ? -19.599 -3.926 8.427 1.00 94.12 86 ASP A N 1
ATOM 653 C CA . ASP A 1 86 ? -19.532 -4.475 7.066 1.00 94.12 86 ASP A CA 1
ATOM 654 C C . ASP A 1 86 ? -20.301 -3.646 6.019 1.00 94.12 86 ASP A C 1
ATOM 656 O O . ASP A 1 86 ? -20.063 -3.787 4.822 1.00 94.12 86 ASP A O 1
ATOM 660 N N . ASP A 1 87 ? -21.163 -2.714 6.429 1.00 94.31 87 ASP A N 1
ATOM 661 C CA . ASP A 1 87 ? -21.867 -1.838 5.484 1.00 94.31 87 ASP A CA 1
ATOM 662 C C . ASP A 1 87 ? -21.111 -0.546 5.203 1.00 94.31 87 ASP A C 1
ATOM 664 O O . ASP A 1 87 ? -20.834 -0.218 4.053 1.00 94.31 87 ASP A O 1
ATOM 668 N N . CYS A 1 88 ? -20.755 0.198 6.254 1.00 93.19 88 CYS A N 1
ATOM 669 C CA . CYS A 1 88 ? -20.049 1.468 6.091 1.00 93.19 88 CYS A CA 1
ATOM 670 C C . CYS A 1 88 ? -18.526 1.317 6.076 1.00 93.19 88 CYS A C 1
ATOM 672 O O . CYS A 1 88 ? -17.831 2.306 5.860 1.00 93.19 88 CYS A O 1
ATOM 674 N N . GLN A 1 89 ? -18.009 0.107 6.332 1.00 94.19 89 GLN A N 1
ATOM 675 C CA . GLN A 1 89 ? -16.576 -0.211 6.329 1.00 94.19 89 GLN A CA 1
ATOM 676 C C . GLN A 1 89 ? -15.749 0.613 7.336 1.00 94.19 89 GLN A C 1
ATOM 678 O O . GLN A 1 89 ? -14.525 0.674 7.219 1.00 94.19 89 GLN A O 1
ATOM 683 N N . GLY A 1 90 ? -16.426 1.231 8.310 1.00 93.94 90 GLY A N 1
ATOM 684 C CA . GLY A 1 90 ? -15.827 1.999 9.397 1.00 93.94 90 GLY A CA 1
ATOM 685 C C . GLY A 1 90 ? -15.431 1.119 10.577 1.00 93.94 90 GLY A C 1
ATOM 686 O O . GLY A 1 90 ? -15.863 -0.037 10.690 1.00 93.94 90 GLY A O 1
ATOM 687 N N . HIS A 1 91 ? -14.615 1.687 11.458 1.00 95.06 91 HIS A N 1
ATOM 688 C CA . HIS A 1 91 ? -14.000 1.001 12.584 1.00 95.06 91 HIS A CA 1
ATOM 689 C C . HIS A 1 91 ? -14.306 1.721 13.888 1.00 95.06 91 HIS A C 1
ATOM 691 O O . HIS A 1 91 ? -14.179 2.939 13.984 1.00 95.06 91 HIS A O 1
ATOM 697 N N . TRP A 1 92 ? -14.652 0.945 14.910 1.00 94.50 92 TRP A N 1
ATOM 698 C CA . TRP A 1 92 ? -14.701 1.417 16.284 1.00 94.50 92 TRP A CA 1
ATOM 699 C C . TRP A 1 92 ? -13.525 0.842 17.070 1.00 94.50 92 TRP A C 1
ATOM 701 O O . TRP A 1 92 ? -13.2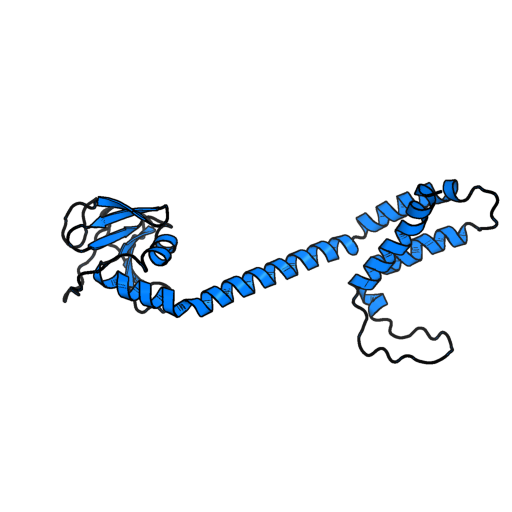83 -0.371 17.060 1.00 94.50 92 TRP A O 1
ATOM 711 N N . ILE A 1 93 ? -12.805 1.736 17.742 1.00 92.50 93 ILE A N 1
ATOM 712 C CA . ILE A 1 93 ? -11.659 1.425 18.589 1.00 92.50 93 ILE A CA 1
ATOM 713 C C . ILE A 1 93 ? -11.979 1.882 20.002 1.00 92.50 93 ILE A C 1
ATOM 715 O O . ILE A 1 93 ? -12.360 3.029 20.234 1.00 92.50 93 ILE A O 1
ATOM 719 N N . GLU A 1 94 ? -11.819 0.991 20.968 1.00 89.69 94 GLU A N 1
ATOM 720 C CA . GLU A 1 94 ? -12.013 1.351 22.366 1.00 89.69 94 GLU A CA 1
ATOM 721 C C . GLU A 1 94 ? -10.789 2.110 22.899 1.00 89.69 94 GLU A C 1
ATOM 723 O O . GLU A 1 94 ? -9.654 1.804 22.533 1.00 89.69 94 GLU A O 1
ATOM 728 N N . GLY A 1 95 ? -10.992 3.066 23.811 1.00 85.38 95 GLY A N 1
ATOM 729 C CA . GLY A 1 95 ? -9.897 3.895 24.333 1.00 85.38 95 GLY A CA 1
ATOM 730 C C . GLY A 1 95 ? -8.750 3.078 24.945 1.00 85.38 95 GLY A C 1
ATOM 731 O O . GLY A 1 95 ? -7.581 3.387 24.730 1.00 85.38 95 GLY A O 1
ATOM 732 N N . TRP A 1 96 ? -9.066 1.967 25.621 1.00 83.19 96 TRP A N 1
ATOM 733 C CA . TRP A 1 96 ? -8.070 1.066 26.218 1.00 83.19 96 TRP A CA 1
ATOM 734 C C . TRP A 1 96 ? -7.251 0.266 25.190 1.00 83.19 96 TRP A C 1
ATOM 736 O O . TRP A 1 96 ? -6.214 -0.293 25.542 1.00 83.19 96 TRP A O 1
ATOM 746 N N . GLN A 1 97 ? -7.705 0.171 23.935 1.00 88.12 97 GLN A N 1
ATOM 747 C CA . GLN A 1 97 ? -7.005 -0.564 22.877 1.00 88.12 97 GLN A CA 1
ATOM 748 C C . GLN A 1 97 ? -5.890 0.262 22.240 1.00 88.12 97 GLN A C 1
ATOM 750 O O . GLN A 1 97 ? -4.950 -0.318 21.697 1.00 88.12 97 GLN A O 1
ATOM 755 N N . MET A 1 98 ? -5.975 1.593 22.329 1.00 84.81 98 MET A N 1
ATOM 756 C CA . MET A 1 98 ? -5.033 2.505 21.681 1.00 84.81 98 MET A CA 1
ATOM 757 C C . MET A 1 98 ? -3.572 2.248 22.077 1.00 84.81 98 MET A C 1
ATOM 759 O O . MET A 1 98 ? -2.769 2.087 21.160 1.00 84.81 98 MET A O 1
ATOM 763 N N . PRO A 1 99 ? -3.214 2.077 23.369 1.00 81.44 99 PRO A N 1
ATOM 764 C CA . PRO A 1 99 ? -1.823 1.810 23.745 1.00 81.44 99 PRO A CA 1
ATOM 765 C C . PRO A 1 99 ? -1.262 0.511 23.147 1.00 81.44 99 PRO A C 1
ATOM 767 O O . PRO A 1 99 ? -0.095 0.451 22.780 1.00 81.44 99 PRO A O 1
ATOM 770 N N . LYS A 1 100 ? -2.090 -0.534 22.993 1.00 84.44 100 LYS A N 1
ATOM 771 C CA . LYS A 1 100 ? -1.650 -1.797 22.372 1.00 84.44 100 LYS A CA 1
ATOM 772 C C . LYS A 1 100 ? -1.463 -1.674 20.864 1.00 84.44 100 LYS A C 1
ATOM 774 O O . LYS A 1 100 ? -0.569 -2.300 20.304 1.00 84.44 100 LYS A O 1
ATOM 779 N N . LEU A 1 101 ? -2.325 -0.903 20.198 1.00 86.25 101 LEU A N 1
ATOM 780 C CA . LEU A 1 101 ? -2.162 -0.609 18.773 1.00 86.25 101 LEU A CA 1
ATOM 781 C C . LEU A 1 101 ? -0.878 0.181 18.531 1.00 86.25 101 LEU A C 1
ATOM 783 O O . LEU A 1 101 ? -0.159 -0.112 17.583 1.00 86.25 101 LEU A O 1
ATOM 787 N N . GLU A 1 102 ? -0.592 1.148 19.398 1.00 80.88 102 GLU A N 1
ATOM 788 C CA . GLU A 1 102 ? 0.636 1.939 19.384 1.00 80.88 102 GLU A CA 1
ATOM 789 C C . GLU A 1 102 ? 1.875 1.058 19.563 1.00 80.88 102 GLU A C 1
ATOM 791 O O . GLU A 1 102 ? 2.729 1.044 18.679 1.00 80.88 102 GLU A O 1
ATOM 796 N N . GLU A 1 103 ? 1.919 0.233 20.613 1.00 81.38 103 GLU A N 1
ATOM 797 C CA . GLU A 1 103 ? 3.020 -0.709 20.849 1.00 81.38 103 GLU A CA 1
ATOM 798 C C . GLU A 1 103 ? 3.250 -1.641 19.647 1.00 81.38 103 GLU A C 1
ATOM 800 O O . GLU A 1 103 ? 4.386 -1.846 19.214 1.00 81.38 103 GLU A O 1
ATOM 805 N N . TYR A 1 104 ? 2.174 -2.169 19.056 1.00 83.31 104 TYR A N 1
ATOM 806 C CA . TYR A 1 104 ? 2.265 -3.028 17.876 1.00 83.31 104 TYR A CA 1
ATOM 807 C C . TYR A 1 104 ? 2.841 -2.284 16.657 1.00 83.31 104 TYR A C 1
ATOM 809 O O . TYR A 1 104 ? 3.699 -2.811 15.946 1.00 83.31 104 TYR A O 1
ATOM 817 N N . VAL A 1 105 ? 2.395 -1.051 16.407 1.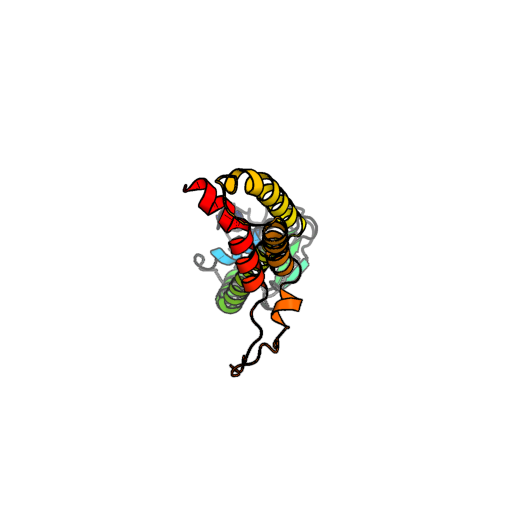00 81.19 105 VAL A N 1
ATOM 818 C CA . VAL A 1 105 ? 2.855 -0.241 15.267 1.00 81.19 105 VAL A CA 1
ATOM 819 C C . VAL A 1 105 ? 4.315 0.170 15.435 1.00 81.19 105 VAL A C 1
ATOM 821 O O . VAL A 1 105 ? 5.084 0.099 14.476 1.00 81.19 105 VAL A O 1
ATOM 824 N N . GLU A 1 106 ? 4.723 0.560 16.642 1.00 76.62 106 GLU A N 1
ATOM 825 C CA . GLU A 1 106 ? 6.115 0.902 16.942 1.00 76.62 106 GLU A CA 1
ATOM 826 C C . GLU A 1 106 ? 7.040 -0.323 16.872 1.00 76.62 106 GLU A C 1
ATOM 828 O O . GLU A 1 106 ? 8.135 -0.262 16.296 1.00 76.62 106 GLU A O 1
ATOM 833 N N . GLY A 1 107 ? 6.585 -1.466 17.393 1.00 70.44 107 GLY A N 1
ATOM 834 C CA . GLY A 1 107 ? 7.322 -2.728 17.362 1.00 70.44 107 GLY A CA 1
ATOM 835 C C . GLY A 1 107 ? 7.563 -3.252 15.945 1.00 70.44 107 GLY A C 1
ATOM 836 O O . GLY A 1 107 ? 8.600 -3.862 15.675 1.00 70.44 107 GLY A O 1
ATOM 837 N N . ASN A 1 108 ? 6.662 -2.952 15.004 1.00 66.88 108 ASN A N 1
ATOM 838 C CA . ASN A 1 108 ? 6.735 -3.459 13.635 1.00 66.88 108 ASN A CA 1
ATOM 839 C C . ASN A 1 108 ? 7.517 -2.562 12.652 1.00 66.88 108 ASN A C 1
ATOM 841 O O . ASN A 1 108 ? 7.522 -2.789 11.438 1.00 66.88 108 ASN A O 1
ATOM 845 N N . THR A 1 109 ? 8.257 -1.565 13.152 1.00 64.19 109 THR A N 1
ATOM 846 C CA . THR A 1 109 ? 9.075 -0.677 12.301 1.00 64.19 109 THR A CA 1
ATOM 847 C C . THR A 1 109 ? 10.105 -1.424 11.444 1.00 64.19 109 THR A C 1
ATOM 849 O O . THR A 1 109 ? 10.546 -0.902 10.418 1.00 64.19 109 THR A O 1
ATOM 852 N N . ALA A 1 110 ? 10.495 -2.647 11.823 1.00 62.44 110 ALA A N 1
ATOM 853 C CA . ALA A 1 110 ? 11.365 -3.504 11.022 1.00 62.44 110 ALA A CA 1
ATOM 854 C C . ALA A 1 110 ? 10.685 -3.994 9.731 1.00 62.44 110 ALA A C 1
ATOM 856 O O . ALA A 1 110 ? 11.314 -3.940 8.672 1.00 62.44 110 ALA A O 1
ATOM 857 N N . VAL A 1 111 ? 9.413 -4.407 9.787 1.00 68.50 111 VAL A N 1
ATOM 858 C CA . VAL A 1 111 ? 8.652 -4.820 8.595 1.00 68.50 111 VAL A CA 1
ATOM 859 C C . VAL A 1 111 ? 8.357 -3.620 7.709 1.00 68.50 111 VAL A C 1
ATOM 861 O O . VAL A 1 111 ? 8.507 -3.735 6.498 1.00 68.50 111 VAL A O 1
ATOM 864 N N . ASP A 1 112 ? 8.070 -2.445 8.274 1.00 67.69 112 ASP A N 1
ATOM 865 C CA . ASP A 1 112 ? 7.910 -1.216 7.483 1.00 67.69 112 ASP A CA 1
ATOM 866 C C . ASP A 1 112 ? 9.207 -0.819 6.757 1.00 67.69 112 ASP A C 1
ATOM 868 O O . ASP A 1 112 ? 9.193 -0.447 5.576 1.00 67.69 112 ASP A O 1
ATOM 872 N N . ARG A 1 113 ? 10.367 -0.950 7.415 1.00 68.44 113 ARG A N 1
ATOM 873 C CA . ARG A 1 113 ? 11.676 -0.751 6.764 1.00 68.44 113 ARG A CA 1
ATOM 874 C C . ARG A 1 113 ? 11.920 -1.774 5.660 1.00 68.44 113 ARG A C 1
ATOM 876 O O . ARG A 1 113 ? 12.433 -1.413 4.602 1.00 68.44 113 ARG A O 1
ATOM 883 N N . LEU A 1 114 ? 11.540 -3.029 5.877 1.00 76.19 114 LEU A N 1
ATOM 884 C CA . LEU A 1 114 ? 11.649 -4.087 4.875 1.00 76.19 114 LEU A CA 1
ATOM 885 C C . LEU A 1 114 ? 10.731 -3.810 3.681 1.00 76.19 114 LEU A C 1
ATOM 887 O O . LEU A 1 114 ? 11.205 -3.790 2.551 1.00 76.19 114 LEU A O 1
ATOM 891 N N . ALA A 1 115 ? 9.458 -3.502 3.919 1.00 74.69 115 ALA A N 1
ATOM 892 C CA . ALA A 1 115 ? 8.474 -3.188 2.889 1.00 74.69 115 ALA A CA 1
ATOM 893 C C . ALA A 1 115 ? 8.893 -1.972 2.051 1.00 74.69 115 ALA A C 1
ATOM 895 O O . ALA A 1 115 ? 8.838 -2.011 0.821 1.00 74.69 115 ALA A O 1
ATOM 896 N N . THR A 1 116 ? 9.384 -0.908 2.693 1.00 77.38 116 THR A N 1
ATOM 897 C CA . THR A 1 116 ? 9.879 0.283 1.984 1.00 77.38 116 THR A CA 1
ATOM 898 C C . THR A 1 116 ? 11.164 0.009 1.204 1.00 77.38 116 THR A C 1
ATOM 900 O O . THR A 1 116 ? 11.321 0.519 0.092 1.00 77.38 116 THR A O 1
ATOM 903 N N . THR A 1 117 ? 12.070 -0.814 1.735 1.00 76.25 117 THR A N 1
ATOM 904 C CA . THR A 1 117 ? 13.306 -1.205 1.039 1.00 76.25 117 THR A CA 1
ATOM 905 C C . THR A 1 117 ? 13.003 -2.087 -0.171 1.00 76.25 117 THR A C 1
ATOM 907 O O . THR A 1 117 ? 13.464 -1.791 -1.274 1.00 76.25 117 THR A O 1
ATOM 910 N N . LEU A 1 118 ? 12.154 -3.103 -0.006 1.00 76.44 118 LEU A N 1
ATOM 911 C CA . LEU A 1 118 ? 11.716 -3.988 -1.087 1.00 76.44 118 LEU A CA 1
ATOM 912 C C . LEU A 1 118 ? 10.945 -3.220 -2.166 1.00 76.44 118 LEU A C 1
ATOM 914 O O . LEU A 1 118 ? 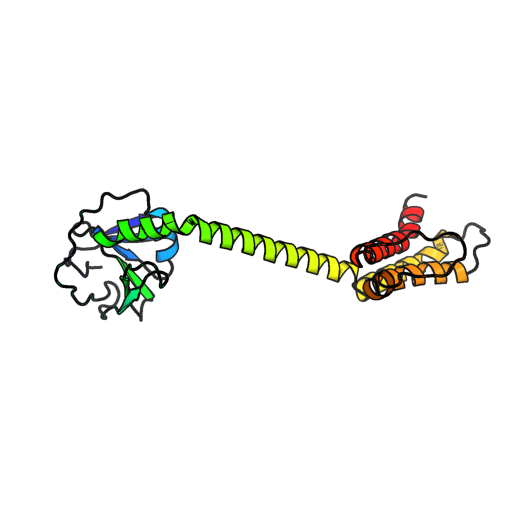11.208 -3.399 -3.353 1.00 76.44 118 LEU A O 1
ATOM 918 N N . GLY A 1 119 ? 10.056 -2.301 -1.776 1.00 73.88 119 GLY A N 1
ATOM 919 C CA . GLY A 1 119 ? 9.333 -1.443 -2.716 1.00 73.88 119 GLY A CA 1
ATOM 920 C C . GLY A 1 119 ? 10.268 -0.582 -3.575 1.00 73.88 119 GLY A C 1
ATOM 921 O O . GLY A 1 119 ? 10.095 -0.501 -4.794 1.00 73.88 119 GLY A O 1
ATOM 922 N N . LYS A 1 120 ? 11.309 0.007 -2.969 1.00 73.69 120 LYS A N 1
ATOM 923 C CA . LYS A 1 120 ? 12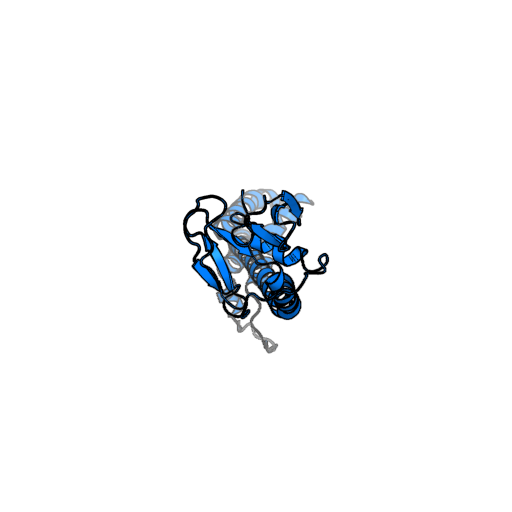.344 0.758 -3.702 1.00 73.69 120 LYS A CA 1
ATOM 924 C C . LYS A 1 120 ? 13.138 -0.139 -4.653 1.00 73.69 120 LYS A C 1
ATOM 926 O O . LYS A 1 120 ? 13.410 0.272 -5.783 1.00 73.69 120 LYS A O 1
ATOM 931 N N . GLN A 1 121 ? 13.476 -1.354 -4.225 1.00 72.69 121 GLN A N 1
ATOM 932 C CA . GLN A 1 121 ? 14.233 -2.303 -5.037 1.00 72.69 121 GLN A CA 1
ATOM 933 C C . GLN A 1 121 ? 13.439 -2.733 -6.282 1.00 72.69 121 GLN A C 1
ATOM 935 O O . GLN A 1 121 ? 13.933 -2.566 -7.398 1.00 72.69 121 GLN A O 1
ATOM 940 N N . ILE A 1 122 ? 12.166 -3.109 -6.119 1.00 68.00 122 ILE A N 1
ATOM 941 C CA . ILE A 1 122 ? 11.251 -3.451 -7.225 1.00 68.00 122 ILE A CA 1
ATOM 942 C C . ILE A 1 122 ? 11.122 -2.289 -8.226 1.00 68.00 122 ILE A C 1
ATOM 944 O O . ILE A 1 122 ? 11.134 -2.486 -9.444 1.00 68.00 122 ILE A O 1
ATOM 948 N N . GLN A 1 123 ? 11.021 -1.048 -7.738 1.00 67.56 123 GLN A N 1
ATOM 949 C CA . GLN A 1 123 ? 10.910 0.122 -8.612 1.00 67.56 123 GLN A CA 1
ATOM 950 C C . GLN A 1 123 ? 12.204 0.394 -9.396 1.00 67.56 123 GLN A C 1
ATOM 952 O O . GLN A 1 123 ? 12.140 0.800 -10.561 1.00 67.56 123 GLN A O 1
ATOM 957 N N . SER A 1 124 ? 13.368 0.172 -8.781 1.00 65.56 124 SER A N 1
ATOM 958 C CA . SER A 1 124 ? 14.666 0.340 -9.441 1.00 65.56 124 SER A CA 1
ATOM 959 C C . SER A 1 124 ? 14.882 -0.689 -10.556 1.00 65.56 124 SER A C 1
ATOM 961 O O . SER A 1 124 ? 15.252 -0.310 -11.668 1.00 65.56 124 SER A O 1
ATOM 963 N N . GLU A 1 125 ? 14.524 -1.953 -10.316 1.00 65.00 125 GLU A N 1
ATOM 964 C CA . GLU A 1 125 ? 14.594 -3.025 -11.315 1.00 65.00 125 GLU A CA 1
ATOM 965 C C . GLU A 1 125 ? 13.678 -2.734 -12.512 1.00 65.00 125 GLU A C 1
ATOM 967 O O . GLU A 1 125 ? 14.073 -2.906 -13.667 1.00 65.00 125 GLU A O 1
ATOM 972 N N . ARG A 1 126 ? 12.488 -2.171 -12.263 1.00 63.41 126 ARG A N 1
ATOM 973 C CA . ARG A 1 126 ? 11.552 -1.777 -13.327 1.00 63.41 126 ARG A CA 1
ATOM 974 C C . ARG A 1 126 ? 12.089 -0.642 -14.208 1.00 63.41 126 ARG A C 1
ATOM 976 O O . ARG A 1 126 ? 11.853 -0.646 -15.415 1.00 63.41 126 ARG A O 1
ATOM 983 N N . ARG A 1 127 ? 12.826 0.320 -13.634 1.00 67.88 127 ARG A N 1
ATOM 984 C CA . ARG A 1 127 ? 13.483 1.403 -14.398 1.00 67.88 127 ARG A CA 1
ATOM 985 C C . ARG A 1 127 ? 14.613 0.870 -15.277 1.00 67.88 127 ARG A C 1
ATOM 987 O O . ARG A 1 127 ? 14.699 1.254 -16.441 1.00 67.88 127 ARG A O 1
ATOM 994 N N . LEU A 1 128 ? 15.434 -0.033 -14.744 1.00 68.06 128 LEU A N 1
ATOM 995 C CA . LEU A 1 128 ? 16.492 -0.707 -15.502 1.00 68.06 128 LEU A CA 1
ATOM 996 C C . LEU A 1 128 ? 15.916 -1.541 -16.657 1.00 68.06 128 LEU A C 1
ATOM 998 O O . LEU A 1 128 ? 16.431 -1.461 -17.769 1.00 68.06 128 LEU A O 1
ATOM 1002 N N . GLY A 1 129 ? 14.804 -2.249 -16.435 1.00 76.81 129 GLY A N 1
ATOM 1003 C CA . GLY A 1 129 ? 14.101 -2.993 -17.486 1.00 76.81 129 GLY A CA 1
ATOM 1004 C C . GLY A 1 129 ? 13.556 -2.104 -18.610 1.00 76.81 129 GLY A C 1
ATOM 1005 O O . GLY A 1 129 ? 13.710 -2.436 -19.784 1.00 76.81 129 GLY A O 1
ATOM 1006 N N . LEU A 1 130 ? 12.982 -0.941 -18.276 1.00 80.25 130 LEU A N 1
ATOM 1007 C CA . LEU A 1 130 ? 12.525 0.033 -19.276 1.00 80.25 130 LEU A CA 1
ATOM 1008 C C . LEU A 1 130 ? 13.688 0.574 -20.117 1.00 80.25 130 LEU A C 1
ATOM 1010 O O . LEU A 1 130 ? 13.603 0.568 -21.344 1.00 80.25 130 LEU A O 1
ATOM 1014 N N . ILE A 1 131 ? 14.788 0.988 -19.480 1.00 81.56 131 ILE A N 1
ATOM 1015 C CA . ILE A 1 131 ? 15.982 1.479 -20.188 1.00 81.56 131 ILE A CA 1
ATOM 1016 C C . ILE A 1 131 ? 16.545 0.387 -21.099 1.00 81.56 131 ILE A C 1
ATOM 1018 O O . ILE A 1 131 ? 16.834 0.649 -22.264 1.00 81.56 131 ILE A O 1
ATOM 1022 N N . TYR A 1 132 ? 16.641 -0.846 -20.601 1.00 81.88 132 TYR A N 1
ATOM 1023 C CA . TYR A 1 132 ? 17.102 -1.977 -21.396 1.00 81.88 132 TYR A CA 1
ATOM 1024 C C . TYR A 1 132 ? 16.212 -2.225 -22.618 1.00 81.88 132 TYR A C 1
ATOM 1026 O O . TYR A 1 132 ? 16.728 -2.357 -23.723 1.00 81.88 132 TYR A O 1
ATOM 1034 N N . SER A 1 133 ? 14.886 -2.200 -22.446 1.00 83.81 133 SER A N 1
ATOM 1035 C CA . SER A 1 133 ? 13.929 -2.399 -23.544 1.00 83.81 133 SER A CA 1
ATOM 1036 C C . SER A 1 133 ? 14.013 -1.323 -24.632 1.00 83.81 133 SER A C 1
ATOM 1038 O O . SER A 1 133 ? 13.784 -1.608 -25.806 1.00 83.81 133 SER A O 1
ATOM 1040 N N . LEU A 1 134 ? 14.374 -0.090 -24.259 1.00 84.19 134 LEU A N 1
ATOM 1041 C CA . LEU A 1 134 ? 14.629 0.986 -25.215 1.00 84.19 134 LEU A CA 1
ATOM 1042 C C . LEU A 1 134 ? 15.965 0.777 -25.931 1.00 84.19 134 LEU A C 1
ATOM 1044 O O . LEU A 1 134 ? 16.024 0.900 -27.154 1.00 84.19 134 LEU A O 1
ATOM 1048 N N . LEU A 1 135 ? 17.016 0.413 -25.188 1.00 84.50 135 LEU A N 1
ATOM 1049 C CA . LEU A 1 135 ? 18.349 0.164 -25.738 1.00 84.50 135 LEU A CA 1
ATOM 1050 C C . LEU A 1 135 ? 18.376 -1.014 -26.716 1.00 84.50 135 LEU A C 1
ATOM 1052 O O . LEU A 1 135 ? 19.136 -0.958 -27.673 1.00 84.50 135 LEU A O 1
ATOM 1056 N N . THR A 1 136 ? 17.548 -2.041 -26.527 1.00 85.56 136 THR A N 1
ATOM 1057 C CA . THR A 1 136 ? 17.468 -3.215 -27.420 1.00 85.56 136 THR A CA 1
ATOM 1058 C C . THR A 1 136 ? 16.306 -3.143 -28.415 1.00 85.56 136 THR A C 1
ATOM 1060 O O . THR A 1 136 ? 16.011 -4.103 -29.131 1.00 85.56 136 THR A O 1
ATOM 1063 N N . SER A 1 137 ? 15.635 -1.989 -28.508 1.00 89.50 137 SER A N 1
ATOM 1064 C CA . SER A 1 137 ? 14.497 -1.805 -29.407 1.00 89.50 137 SER A CA 1
ATOM 1065 C C . SER A 1 137 ? 14.921 -1.879 -30.876 1.00 89.50 137 SER A C 1
ATOM 1067 O O . SER A 1 137 ? 15.670 -1.036 -31.383 1.00 89.50 137 SER A O 1
ATOM 1069 N N . LYS A 1 138 ? 14.373 -2.864 -31.597 1.00 90.69 138 LYS A N 1
ATOM 1070 C CA . LYS A 1 138 ? 14.617 -3.060 -33.037 1.00 90.69 138 LYS A CA 1
ATOM 1071 C C . LYS A 1 138 ? 14.039 -1.937 -33.894 1.00 90.69 138 LYS A C 1
ATOM 1073 O O . LYS A 1 138 ? 14.636 -1.564 -34.898 1.00 90.69 138 LYS A O 1
ATOM 1078 N N . LEU A 1 139 ? 12.898 -1.380 -33.482 1.00 89.69 139 LEU A N 1
ATOM 1079 C CA . LEU A 1 139 ? 12.248 -0.273 -34.187 1.00 89.69 139 LEU A CA 1
ATOM 1080 C C . LEU A 1 139 ? 13.062 1.017 -34.060 1.00 89.69 139 LEU A C 1
ATOM 1082 O O . LEU A 1 139 ? 13.311 1.680 -35.062 1.00 89.69 139 LEU A O 1
ATOM 1086 N N . LEU A 1 140 ? 13.515 1.342 -32.844 1.00 89.69 140 LEU A N 1
ATOM 1087 C CA . LEU A 1 140 ? 14.294 2.554 -32.591 1.00 89.69 140 LEU A CA 1
ATOM 1088 C C . LEU A 1 140 ? 15.655 2.489 -33.296 1.00 89.69 140 LEU A C 1
ATOM 1090 O O . LEU A 1 140 ? 16.022 3.408 -34.023 1.00 89.69 140 LEU A O 1
ATOM 1094 N N . SER A 1 141 ? 16.380 1.379 -33.128 1.00 89.81 141 SER A N 1
ATOM 1095 C CA . SER A 1 141 ? 17.682 1.173 -33.776 1.00 89.81 141 SER A CA 1
ATOM 1096 C C . SER A 1 141 ? 17.579 1.099 -35.298 1.00 89.81 141 SER A C 1
ATOM 1098 O O . SER A 1 141 ? 18.417 1.675 -35.984 1.00 89.81 141 SER A O 1
ATOM 1100 N N . GLY A 1 142 ? 16.530 0.473 -35.840 1.00 89.19 142 GLY A N 1
ATOM 1101 C CA . GLY A 1 142 ? 16.266 0.438 -37.279 1.00 89.19 142 GLY A CA 1
ATOM 1102 C C . GLY A 1 142 ? 15.965 1.819 -37.869 1.00 89.19 142 GLY A C 1
ATOM 1103 O O . GLY A 1 142 ? 16.507 2.163 -38.917 1.00 89.19 142 GLY A O 1
ATOM 1104 N N . ALA A 1 143 ? 15.160 2.636 -37.183 1.00 88.38 143 ALA A N 1
ATOM 1105 C CA . ALA A 1 143 ? 14.869 4.005 -37.611 1.00 88.38 143 ALA A CA 1
ATOM 1106 C C . ALA A 1 143 ? 16.129 4.886 -37.608 1.00 88.38 143 ALA A C 1
ATOM 1108 O O . ALA A 1 143 ? 16.385 5.603 -38.575 1.00 88.38 143 ALA A O 1
ATOM 1109 N N . VAL A 1 144 ? 16.954 4.789 -36.559 1.00 88.75 144 VAL A N 1
ATOM 1110 C CA . VAL A 1 144 ? 18.223 5.527 -36.484 1.00 88.75 144 VAL A CA 1
ATOM 1111 C C . VAL A 1 144 ? 19.209 5.034 -37.540 1.00 88.75 144 VAL A C 1
ATOM 1113 O O . VAL A 1 144 ? 19.821 5.851 -38.216 1.00 88.75 144 VAL A O 1
ATOM 1116 N N . ALA A 1 145 ? 19.318 3.725 -37.760 1.00 87.38 145 ALA A N 1
ATOM 1117 C CA . ALA A 1 145 ? 20.155 3.164 -38.815 1.00 87.38 145 ALA A CA 1
ATOM 1118 C C . ALA A 1 145 ? 19.746 3.633 -40.217 1.00 87.38 145 ALA A C 1
ATOM 1120 O O . ALA A 1 145 ? 20.614 3.945 -41.029 1.00 87.38 145 ALA A O 1
ATOM 1121 N N . ALA A 1 146 ? 18.442 3.723 -40.493 1.00 84.88 146 ALA A N 1
ATOM 1122 C CA . ALA A 1 146 ? 17.936 4.261 -41.752 1.00 84.88 146 ALA A CA 1
ATOM 1123 C C . ALA A 1 146 ? 18.287 5.749 -41.919 1.00 84.88 146 ALA A C 1
ATOM 1125 O O . ALA A 1 146 ? 18.740 6.147 -42.990 1.00 84.88 146 ALA A O 1
ATOM 1126 N N . ALA A 1 147 ? 18.148 6.551 -40.858 1.00 83.19 147 ALA A N 1
ATOM 1127 C CA . ALA A 1 147 ? 18.544 7.960 -40.869 1.00 83.19 147 ALA A CA 1
ATOM 1128 C C . ALA A 1 147 ? 20.059 8.131 -41.085 1.00 83.19 147 ALA A C 1
ATOM 1130 O O . ALA A 1 147 ? 20.478 8.922 -41.925 1.00 83.19 147 ALA A O 1
ATOM 1131 N N . VAL A 1 148 ? 20.883 7.341 -40.391 1.00 80.94 148 VAL A N 1
ATOM 1132 C CA . VAL A 1 148 ? 22.345 7.322 -40.558 1.00 80.94 148 VAL A CA 1
ATOM 1133 C C . VAL A 1 148 ? 22.715 6.941 -41.995 1.00 80.94 148 VAL A C 1
ATOM 1135 O O . VAL A 1 148 ? 23.519 7.623 -42.620 1.00 80.94 148 VAL A O 1
ATOM 1138 N N . ALA A 1 149 ? 22.099 5.898 -42.557 1.00 78.75 149 ALA A N 1
ATOM 1139 C CA . ALA A 1 149 ? 22.347 5.464 -43.932 1.00 78.75 149 ALA A CA 1
ATOM 1140 C C . ALA A 1 149 ? 21.912 6.492 -44.989 1.00 78.75 149 ALA A C 1
ATOM 1142 O O . ALA A 1 149 ? 22.465 6.489 -46.085 1.00 78.75 149 ALA A O 1
ATOM 1143 N N . TYR A 1 150 ? 20.941 7.350 -44.671 1.00 76.75 150 TYR A N 1
ATOM 1144 C CA . TYR A 1 150 ? 20.504 8.442 -45.539 1.00 76.75 150 TYR A CA 1
ATOM 1145 C C . TYR A 1 150 ? 21.471 9.636 -45.516 1.00 76.75 150 TYR A C 1
ATOM 1147 O O . TYR A 1 150 ? 21.693 10.239 -46.556 1.00 76.75 150 TYR A O 1
ATOM 1155 N N . VAL A 1 151 ? 22.069 9.952 -44.360 1.00 71.19 151 VAL A N 1
ATOM 1156 C CA . VAL A 1 151 ? 23.000 11.092 -44.190 1.00 71.19 151 VAL A CA 1
ATOM 1157 C C . VAL A 1 151 ? 24.441 10.744 -44.593 1.00 71.19 151 VAL A C 1
ATOM 1159 O O . VAL A 1 151 ? 25.190 11.600 -45.056 1.00 71.19 151 VAL A O 1
ATOM 1162 N N . LEU A 1 152 ? 24.851 9.481 -44.438 1.00 68.25 152 LEU A N 1
ATOM 1163 C CA . LEU A 1 152 ? 26.211 9.019 -44.746 1.00 68.25 152 LEU A CA 1
ATOM 1164 C C . LEU A 1 152 ? 26.695 9.290 -46.190 1.00 68.25 152 LEU A C 1
ATOM 1166 O O . LEU A 1 152 ? 27.868 9.624 -46.334 1.00 68.25 152 LEU A O 1
ATOM 1170 N N . PRO A 1 153 ? 25.874 9.159 -47.250 1.00 65.19 153 PRO A N 1
ATOM 1171 C CA . PRO A 1 153 ? 26.290 9.484 -48.614 1.00 65.19 153 PRO A CA 1
ATOM 1172 C C . PRO A 1 153 ? 26.758 10.938 -48.764 1.00 65.19 153 PRO A C 1
ATOM 1174 O O . PRO A 1 153 ? 27.816 11.169 -49.340 1.00 65.19 153 PRO A O 1
ATOM 1177 N N . ASP A 1 154 ? 26.040 11.891 -48.161 1.00 58.91 154 ASP A N 1
ATOM 1178 C CA . ASP A 1 154 ? 26.364 13.323 -48.235 1.00 58.91 154 ASP A CA 1
ATOM 1179 C C . ASP A 1 154 ? 27.595 13.688 -47.384 1.00 58.91 154 ASP A C 1
ATOM 1181 O O . ASP A 1 154 ? 28.335 14.618 -47.698 1.00 58.91 154 ASP A O 1
ATOM 1185 N N . ALA A 1 155 ? 27.853 12.937 -46.308 1.00 57.69 155 ALA A N 1
ATOM 1186 C CA . ALA A 1 155 ? 28.991 13.164 -45.416 1.00 57.69 155 ALA A CA 1
ATOM 1187 C C . ALA A 1 155 ? 30.350 12.741 -46.016 1.00 57.69 155 ALA A C 1
ATOM 1189 O O . ALA A 1 155 ? 31.393 13.222 -45.570 1.00 57.69 155 ALA A O 1
ATOM 1190 N N . PHE A 1 156 ? 30.356 11.838 -47.005 1.00 55.62 156 PHE A N 1
ATOM 1191 C CA . PHE A 1 156 ? 31.575 11.245 -47.578 1.00 55.62 156 PHE A CA 1
ATOM 1192 C C . PHE A 1 156 ? 31.882 11.686 -49.018 1.00 55.62 156 PHE A C 1
ATOM 1194 O O . PHE A 1 156 ? 32.885 11.242 -49.580 1.00 55.62 156 PHE A O 1
ATOM 1201 N N . ASP A 1 157 ? 31.102 12.606 -49.594 1.00 53.19 157 ASP A N 1
ATOM 1202 C CA . ASP A 1 157 ? 31.245 13.048 -50.994 1.00 53.19 157 ASP A CA 1
ATOM 1203 C C . ASP A 1 157 ? 32.473 13.958 -51.260 1.00 53.19 157 ASP A C 1
ATOM 1205 O O . ASP A 1 157 ? 32.672 14.495 -52.347 1.00 53.19 157 ASP A O 1
ATOM 1209 N N . ASN A 1 158 ? 33.383 14.082 -50.287 1.00 50.44 158 ASN A N 1
ATOM 1210 C CA . ASN A 1 158 ? 34.653 14.805 -50.413 1.00 50.44 158 ASN A CA 1
ATOM 1211 C C . ASN A 1 158 ? 35.799 13.909 -50.930 1.00 50.44 158 ASN A C 1
ATOM 1213 O O . ASN A 1 158 ? 36.871 13.834 -50.328 1.00 50.44 158 ASN A O 1
ATOM 1217 N N . GLY A 1 159 ? 35.586 13.219 -52.056 1.00 52.69 159 GLY A N 1
ATOM 1218 C CA . GLY A 1 159 ? 36.671 12.634 -52.865 1.00 52.69 159 GLY A CA 1
ATOM 1219 C C . GLY A 1 159 ? 37.486 11.500 -52.220 1.00 52.69 159 GLY A C 1
ATOM 1220 O O . GLY A 1 159 ? 38.641 11.287 -52.593 1.00 52.69 159 GLY A O 1
ATOM 1221 N N . GLY A 1 160 ? 36.918 10.768 -51.259 1.00 50.69 160 GLY A N 1
ATOM 1222 C CA . GLY A 1 160 ? 37.591 9.683 -50.542 1.00 50.69 160 GLY A CA 1
ATOM 1223 C C . GLY A 1 160 ? 37.246 8.286 -51.065 1.00 50.69 160 GLY A C 1
ATOM 1224 O O . GLY A 1 160 ? 36.090 7.955 -51.302 1.00 50.69 160 GLY A O 1
ATOM 1225 N N . LEU A 1 161 ? 38.267 7.440 -51.179 1.00 48.41 161 LEU A N 1
ATOM 1226 C CA . LEU A 1 161 ? 38.275 6.062 -51.684 1.00 48.41 161 LEU A CA 1
ATOM 1227 C C . LEU A 1 161 ? 37.533 5.050 -50.771 1.00 48.41 161 LEU A C 1
ATOM 1229 O O . LEU A 1 161 ? 38.070 3.983 -50.482 1.00 48.41 161 LEU A O 1
ATOM 1233 N N . PHE A 1 162 ? 36.334 5.367 -50.270 1.00 53.97 162 PHE A N 1
ATOM 1234 C CA . PHE A 1 162 ? 35.561 4.473 -49.401 1.00 53.97 162 PHE A CA 1
ATOM 1235 C C . PHE A 1 162 ? 34.411 3.803 -50.164 1.00 53.97 162 PHE A C 1
ATOM 1237 O O . PHE A 1 162 ? 33.346 4.383 -50.357 1.00 53.97 162 PHE A O 1
ATOM 1244 N N . PRO A 1 163 ? 34.601 2.562 -50.628 1.00 57.75 163 PRO A N 1
ATOM 1245 C CA . PRO A 1 163 ? 33.587 1.847 -51.392 1.00 57.75 163 PRO A CA 1
ATOM 1246 C C . PRO A 1 163 ? 32.345 1.510 -50.545 1.00 57.75 163 PRO A C 1
ATOM 1248 O O . PRO A 1 163 ? 32.448 1.148 -49.374 1.00 57.75 163 PRO A O 1
ATOM 1251 N N . MET A 1 164 ? 31.163 1.542 -51.174 1.00 55.97 164 MET A N 1
ATOM 1252 C CA . MET A 1 164 ? 29.818 1.307 -50.597 1.00 55.97 164 MET A CA 1
ATOM 1253 C C . MET A 1 164 ? 29.673 0.086 -49.657 1.00 55.97 164 MET A C 1
ATOM 1255 O O . MET A 1 164 ? 28.717 -0.003 -48.886 1.00 55.97 164 MET A O 1
ATOM 1259 N N . HIS A 1 165 ? 30.597 -0.878 -49.693 1.00 56.91 165 HIS A N 1
ATOM 1260 C CA . HIS A 1 165 ? 30.624 -2.010 -48.763 1.00 56.91 165 HIS A CA 1
ATOM 1261 C C . HIS A 1 165 ? 31.048 -1.632 -47.334 1.00 56.91 165 HIS A C 1
ATOM 1263 O O . HIS A 1 165 ? 30.566 -2.257 -46.390 1.00 56.91 165 HIS A O 1
ATOM 1269 N N . PHE A 1 166 ? 31.875 -0.597 -47.153 1.00 59.03 166 PHE A N 1
ATOM 1270 C CA . PHE A 1 166 ? 32.232 -0.083 -45.825 1.00 59.03 166 PHE A CA 1
ATOM 1271 C C . PHE A 1 166 ? 31.019 0.547 -45.126 1.00 59.03 166 PHE A C 1
ATOM 1273 O O . PHE A 1 166 ? 30.779 0.270 -43.954 1.00 59.03 166 PHE A O 1
ATOM 1280 N N . VAL A 1 167 ? 30.189 1.289 -45.869 1.00 60.31 167 VAL A N 1
ATOM 1281 C CA . VAL A 1 167 ? 28.933 1.890 -45.378 1.00 60.31 167 VAL A CA 1
ATOM 1282 C C . VAL A 1 167 ? 27.936 0.812 -44.931 1.00 60.31 167 VAL A C 1
ATOM 1284 O O . VAL A 1 167 ? 27.336 0.914 -43.862 1.00 60.31 167 VAL A O 1
ATOM 1287 N N . ARG A 1 168 ? 27.806 -0.278 -45.701 1.00 63.25 168 ARG A N 1
ATOM 1288 C CA . ARG A 1 168 ? 26.958 -1.427 -45.332 1.00 63.25 168 ARG A CA 1
ATOM 1289 C C . ARG A 1 168 ? 27.464 -2.153 -44.084 1.00 63.25 168 ARG A C 1
ATOM 1291 O O . ARG A 1 168 ? 26.661 -2.485 -43.216 1.00 63.25 168 ARG A O 1
ATOM 1298 N N . GLY A 1 169 ? 28.774 -2.369 -43.962 1.00 64.56 169 GLY A N 1
ATOM 1299 C CA . GLY A 1 169 ? 29.372 -2.970 -42.764 1.00 64.56 169 GLY A CA 1
ATOM 1300 C C . GLY A 1 169 ? 29.181 -2.110 -41.510 1.00 64.56 169 GLY A C 1
ATOM 1301 O O . GLY A 1 169 ? 28.902 -2.642 -40.436 1.00 64.56 169 GLY A O 1
ATOM 1302 N N . TYR A 1 170 ? 29.248 -0.786 -41.669 1.00 74.81 170 TYR A N 1
ATOM 1303 C CA . TYR A 1 170 ? 29.126 0.177 -40.577 1.00 74.81 170 TYR A CA 1
ATOM 1304 C C . TYR A 1 170 ? 27.742 0.198 -39.925 1.00 74.81 170 TYR A C 1
ATOM 1306 O O . TYR A 1 170 ? 27.642 0.447 -38.735 1.00 74.81 170 TYR A O 1
ATOM 1314 N N . VAL A 1 171 ? 26.672 -0.087 -40.669 1.00 79.81 171 VAL A N 1
ATOM 1315 C CA . VAL A 1 171 ? 25.307 -0.130 -40.115 1.00 79.81 171 VAL A CA 1
ATOM 1316 C C . VAL A 1 171 ? 24.957 -1.521 -39.580 1.00 79.81 171 VAL A C 1
ATOM 1318 O O . VAL A 1 171 ? 24.291 -1.651 -38.555 1.00 79.81 171 VAL A O 1
ATOM 1321 N N . VAL A 1 172 ? 25.437 -2.580 -40.236 1.00 84.25 172 VAL A N 1
ATOM 1322 C CA . VAL A 1 172 ? 25.105 -3.965 -39.868 1.00 84.25 172 VAL A CA 1
ATOM 1323 C C . VAL A 1 172 ? 25.726 -4.367 -38.530 1.00 84.25 172 VAL A C 1
ATOM 1325 O O . VAL A 1 172 ? 25.038 -4.959 -37.702 1.00 84.25 172 VAL A O 1
ATOM 1328 N N . VAL A 1 173 ? 26.999 -4.039 -38.287 1.00 85.56 173 VAL A N 1
ATOM 1329 C CA . VAL A 1 173 ? 27.691 -4.444 -37.050 1.00 85.56 173 VAL A CA 1
ATOM 1330 C C . VAL A 1 173 ? 27.036 -3.837 -35.794 1.00 85.56 173 VAL A C 1
ATOM 1332 O O . VAL A 1 173 ? 26.721 -4.595 -34.876 1.00 85.56 173 VAL A O 1
ATOM 1335 N N . PRO A 1 174 ? 26.730 -2.527 -35.737 1.00 88.25 174 PRO A N 1
ATOM 1336 C CA . PRO A 1 174 ? 26.003 -1.933 -34.617 1.00 88.25 174 PRO A CA 1
ATOM 1337 C C . PRO A 1 174 ? 24.598 -2.498 -34.424 1.00 88.25 174 PRO A C 1
ATOM 1339 O O . PRO A 1 174 ? 24.187 -2.732 -33.289 1.00 88.25 174 PRO A O 1
ATOM 1342 N N . LEU A 1 175 ? 23.866 -2.762 -35.515 1.00 89.31 175 LEU A N 1
ATOM 1343 C CA . LEU A 1 175 ? 22.533 -3.360 -35.434 1.00 89.31 175 LEU A CA 1
ATOM 1344 C C . LEU A 1 175 ? 22.574 -4.775 -34.855 1.00 89.31 175 LEU A C 1
ATOM 1346 O O . LEU A 1 175 ? 21.727 -5.109 -34.032 1.00 89.31 175 LEU A O 1
ATOM 1350 N N . LEU A 1 176 ? 23.570 -5.587 -35.218 1.00 87.38 176 LEU A N 1
ATOM 1351 C CA . LEU A 1 176 ? 23.763 -6.907 -34.616 1.00 87.38 176 LEU A CA 1
ATOM 1352 C C . LEU A 1 176 ? 24.030 -6.800 -33.108 1.00 87.38 176 LEU A C 1
ATOM 1354 O O . LEU A 1 176 ? 23.416 -7.537 -32.338 1.00 87.38 176 LEU A O 1
ATOM 1358 N N . CYS A 1 177 ? 24.862 -5.843 -32.683 1.00 87.81 177 CYS A N 1
ATOM 1359 C CA . CYS A 1 177 ? 25.125 -5.572 -31.265 1.00 87.81 177 CYS A CA 1
ATOM 1360 C C . CYS A 1 177 ? 23.872 -5.136 -30.486 1.00 87.81 177 CYS A C 1
ATOM 1362 O O . CYS A 1 177 ? 23.749 -5.466 -29.309 1.00 87.81 177 CYS A O 1
ATOM 1364 N N . ILE A 1 178 ? 22.945 -4.410 -31.123 1.00 89.50 178 ILE A N 1
ATOM 1365 C CA . ILE A 1 178 ? 21.701 -3.942 -30.491 1.00 89.50 178 ILE A CA 1
ATOM 1366 C C . ILE A 1 178 ? 20.610 -5.025 -30.492 1.00 89.50 178 ILE A C 1
ATOM 1368 O O . ILE A 1 178 ? 19.842 -5.121 -29.536 1.00 89.50 178 ILE A O 1
ATOM 1372 N N . TRP A 1 179 ? 20.508 -5.823 -31.559 1.00 90.56 179 TRP A N 1
ATOM 1373 C CA . TRP A 1 179 ? 19.422 -6.797 -31.744 1.00 90.56 179 TRP A CA 1
ATOM 1374 C C . TRP A 1 179 ? 19.675 -8.144 -31.077 1.00 90.56 179 TRP A C 1
ATOM 1376 O O . TRP A 1 179 ? 18.704 -8.837 -30.771 1.00 90.56 179 TRP A O 1
ATOM 1386 N N . PHE A 1 180 ? 20.946 -8.510 -30.898 1.00 87.50 180 PHE A N 1
ATOM 1387 C CA . PHE A 1 180 ? 21.369 -9.784 -30.316 1.00 87.50 180 PHE A CA 1
ATOM 1388 C C . PHE A 1 180 ? 22.454 -9.598 -29.238 1.00 87.50 180 PHE A C 1
ATOM 1390 O O . PHE A 1 180 ? 23.525 -10.215 -29.316 1.00 87.50 180 PHE A O 1
ATOM 1397 N N . PRO A 1 181 ? 22.241 -8.712 -28.244 1.00 84.69 181 PRO A N 1
ATOM 1398 C CA . PRO A 1 181 ? 23.263 -8.407 -27.256 1.00 84.69 181 PRO A CA 1
ATOM 1399 C C . PRO A 1 181 ? 23.566 -9.612 -26.362 1.00 84.69 181 PRO A C 1
ATOM 1401 O O . PRO A 1 181 ? 24.718 -9.797 -25.981 1.00 84.69 181 PRO A O 1
ATOM 1404 N N . GLU A 1 182 ? 22.585 -10.462 -26.038 1.00 82.19 182 GLU A N 1
ATOM 1405 C CA . GLU A 1 182 ? 22.811 -11.639 -25.195 1.00 82.19 182 GLU A CA 1
ATOM 1406 C C . GLU A 1 182 ? 23.508 -12.781 -25.944 1.00 82.19 182 GLU A C 1
ATOM 1408 O O . GLU A 1 182 ? 24.349 -13.478 -25.373 1.00 82.19 182 GLU A O 1
ATOM 1413 N N . GLU A 1 183 ? 23.173 -13.018 -27.212 1.00 83.06 183 GLU A N 1
ATOM 1414 C CA . GLU A 1 183 ? 23.844 -14.024 -28.043 1.00 83.06 183 GLU A CA 1
ATOM 1415 C C . GLU A 1 183 ? 25.313 -13.655 -28.258 1.00 83.06 183 GLU A C 1
ATOM 1417 O O . GLU A 1 183 ? 26.185 -14.507 -28.084 1.00 83.06 183 GLU A O 1
ATOM 1422 N N . LEU A 1 184 ? 25.595 -12.382 -28.552 1.00 78.38 184 LEU A N 1
ATOM 1423 C CA . LEU A 1 184 ? 26.955 -11.879 -28.744 1.00 78.38 184 LEU A CA 1
ATOM 1424 C C . LEU A 1 184 ? 27.741 -11.806 -27.427 1.00 78.38 184 LEU A C 1
ATOM 1426 O O . LEU A 1 184 ? 28.912 -12.173 -27.402 1.00 78.38 184 LEU A O 1
ATOM 1430 N N . ALA A 1 185 ? 27.106 -11.432 -26.312 1.00 72.75 185 ALA A N 1
ATOM 1431 C CA . ALA A 1 185 ? 27.724 -11.454 -24.979 1.00 72.75 185 ALA A CA 1
ATOM 1432 C C . ALA A 1 185 ? 28.174 -12.855 -24.547 1.00 72.75 185 ALA A C 1
ATOM 1434 O O . ALA A 1 185 ? 29.134 -13.007 -23.789 1.00 72.75 185 ALA A O 1
ATOM 1435 N N . ARG A 1 186 ? 27.462 -13.886 -25.015 1.00 70.94 186 ARG A N 1
ATOM 1436 C CA . ARG A 1 186 ? 27.773 -15.295 -24.747 1.00 70.94 186 ARG A CA 1
ATOM 1437 C C . ARG A 1 186 ? 28.827 -15.868 -25.695 1.00 70.94 186 ARG A C 1
ATOM 1439 O O . ARG A 1 186 ? 29.351 -16.945 -25.412 1.00 70.94 186 ARG A O 1
ATOM 1446 N N . MET A 1 187 ? 29.182 -15.172 -26.780 1.00 65.94 187 MET A N 1
ATOM 1447 C CA . MET A 1 187 ? 30.268 -15.576 -27.678 1.00 65.94 187 MET A CA 1
ATOM 1448 C C . MET A 1 187 ? 31.631 -15.341 -27.014 1.00 65.94 187 MET A C 1
ATOM 1450 O O . MET A 1 187 ? 32.324 -14.362 -27.264 1.00 65.94 187 MET A O 1
ATOM 1454 N N . THR A 1 188 ? 32.057 -16.280 -26.175 1.00 57.16 188 THR A N 1
ATOM 1455 C CA . THR A 1 188 ? 33.338 -16.222 -25.453 1.00 57.16 188 THR A CA 1
ATOM 1456 C C . THR A 1 188 ? 34.550 -16.664 -26.287 1.00 57.16 188 THR A C 1
ATOM 1458 O O . THR A 1 188 ? 35.652 -16.774 -25.752 1.00 57.16 188 THR A O 1
ATOM 1461 N N . SER A 1 189 ? 34.409 -16.910 -27.600 1.00 51.22 189 SER A N 1
ATOM 1462 C CA . SER A 1 189 ? 35.556 -17.273 -28.447 1.00 51.22 189 SER A CA 1
ATOM 1463 C C . SER A 1 189 ? 35.387 -16.926 -29.933 1.00 51.22 189 SER A C 1
ATOM 1465 O O . SER A 1 189 ? 34.743 -17.645 -30.690 1.00 51.22 189 SER A O 1
ATOM 1467 N N . MET A 1 190 ? 36.057 -15.867 -30.393 1.00 50.19 190 MET A N 1
ATOM 1468 C CA . MET A 1 190 ? 36.509 -15.792 -31.786 1.00 50.19 190 MET A CA 1
ATOM 1469 C C . MET A 1 190 ? 37.982 -16.196 -31.827 1.00 50.19 190 MET A C 1
ATOM 1471 O O . MET A 1 190 ? 38.820 -15.596 -31.155 1.00 50.19 190 MET A O 1
ATOM 1475 N N . ARG A 1 191 ? 38.316 -17.234 -32.605 1.00 49.84 191 ARG A N 1
ATOM 1476 C CA . ARG A 1 191 ? 39.710 -17.611 -32.883 1.00 49.84 191 ARG A CA 1
ATOM 1477 C C . ARG A 1 191 ? 40.312 -16.629 -33.892 1.00 49.84 191 ARG A C 1
ATOM 1479 O O . ARG A 1 191 ? 40.457 -16.962 -35.061 1.00 49.84 191 ARG A O 1
ATOM 1486 N N . PHE A 1 192 ? 40.688 -15.439 -33.438 1.00 47.78 192 PHE A N 1
ATOM 1487 C CA . PHE A 1 192 ? 41.703 -14.641 -34.122 1.00 47.78 192 PHE A CA 1
ATOM 1488 C C . PHE A 1 192 ? 43.022 -14.907 -33.403 1.00 47.78 192 PHE A C 1
ATOM 1490 O O . PHE A 1 192 ? 43.192 -14.548 -32.241 1.00 47.78 192 PHE A O 1
ATOM 1497 N N . GLY A 1 193 ? 43.891 -15.693 -34.039 1.00 51.56 193 GLY A N 1
ATOM 1498 C CA . GLY A 1 193 ? 45.113 -16.195 -33.424 1.00 51.56 193 GLY A CA 1
ATOM 1499 C C . GLY A 1 193 ? 46.002 -15.061 -32.926 1.00 51.56 193 GLY A C 1
ATOM 1500 O O . GLY A 1 193 ? 46.561 -14.351 -33.747 1.00 51.56 193 GLY A O 1
ATOM 1501 N N . LEU A 1 194 ? 46.094 -14.913 -31.600 1.00 52.34 194 LEU A N 1
ATOM 1502 C CA . LEU A 1 194 ? 47.248 -14.506 -30.783 1.00 52.34 194 LEU A CA 1
ATOM 1503 C C . LEU A 1 194 ? 46.756 -14.270 -29.336 1.00 52.34 194 LEU A C 1
ATOM 1505 O O . LEU A 1 194 ? 45.917 -13.415 -29.096 1.00 52.34 194 LEU A O 1
ATOM 1509 N N . THR A 1 195 ? 47.282 -15.071 -28.396 1.00 51.88 195 THR A N 1
ATOM 1510 C CA . THR A 1 195 ? 47.213 -14.967 -26.913 1.00 51.88 195 THR A CA 1
ATOM 1511 C C . THR A 1 195 ? 45.840 -14.788 -26.231 1.00 51.88 195 THR A C 1
ATOM 1513 O O . THR A 1 195 ? 45.131 -13.812 -26.424 1.00 51.88 195 THR A O 1
ATOM 1516 N N . ARG A 1 196 ? 45.492 -15.737 -25.345 1.00 46.97 196 ARG A N 1
ATOM 1517 C CA . ARG A 1 196 ? 44.235 -15.783 -24.570 1.00 46.97 196 ARG A CA 1
ATOM 1518 C C . ARG A 1 196 ? 44.239 -14.810 -23.375 1.00 46.97 196 ARG A C 1
ATOM 1520 O O . ARG A 1 196 ? 45.017 -15.041 -22.452 1.00 46.97 196 ARG A O 1
ATOM 1527 N N . PRO A 1 197 ? 43.281 -13.879 -23.261 1.00 50.34 197 PRO A N 1
ATOM 1528 C CA . PRO A 1 197 ? 42.751 -13.465 -21.967 1.00 50.34 197 PRO A CA 1
ATOM 1529 C C . PRO A 1 197 ? 41.600 -14.406 -21.565 1.00 50.34 197 PRO A C 1
ATOM 1531 O O . PRO A 1 197 ? 40.658 -14.624 -22.324 1.00 50.34 197 PRO A O 1
ATOM 1534 N N . GLN A 1 198 ? 41.687 -15.021 -20.384 1.00 50.50 198 GLN A N 1
ATOM 1535 C CA . GLN A 1 198 ? 40.589 -15.809 -19.810 1.00 50.50 198 GLN A CA 1
ATOM 1536 C C . GLN A 1 198 ? 39.524 -14.844 -19.273 1.00 50.50 198 GLN A C 1
ATOM 1538 O O . GLN A 1 198 ? 39.752 -14.159 -18.280 1.00 50.50 198 GLN A O 1
ATOM 1543 N N . VAL A 1 199 ? 38.374 -14.770 -19.939 1.00 52.50 199 VAL A N 1
ATOM 1544 C CA . VAL A 1 199 ? 37.223 -13.975 -19.489 1.00 52.50 199 VAL A CA 1
ATOM 1545 C C . VAL A 1 199 ? 36.435 -14.810 -18.475 1.00 52.50 199 VAL A C 1
ATOM 1547 O O . VAL A 1 199 ? 35.875 -15.842 -18.834 1.00 52.50 199 VAL A O 1
ATOM 1550 N N . THR A 1 200 ? 36.420 -14.401 -17.203 1.00 56.66 200 THR A N 1
ATOM 1551 C CA . THR A 1 200 ? 35.784 -15.149 -16.100 1.00 56.66 200 THR A CA 1
ATOM 1552 C C . THR A 1 200 ? 34.284 -14.885 -15.944 1.00 56.66 200 THR A C 1
ATOM 1554 O O . THR A 1 200 ? 33.628 -15.652 -15.251 1.00 56.66 200 THR A O 1
ATOM 1557 N N . ASN A 1 201 ? 33.722 -13.865 -16.607 1.00 58.62 201 ASN A N 1
ATOM 1558 C CA . ASN A 1 201 ? 32.284 -13.567 -16.605 1.00 58.62 201 ASN A CA 1
ATOM 1559 C C . ASN A 1 201 ? 31.814 -13.053 -17.979 1.00 58.62 201 ASN A C 1
ATOM 1561 O O . ASN A 1 201 ? 32.522 -12.240 -18.580 1.00 58.62 201 ASN A O 1
ATOM 1565 N N . PRO A 1 202 ? 30.635 -13.477 -18.481 1.00 60.75 202 PRO A N 1
ATOM 1566 C CA . PRO A 1 202 ? 30.076 -12.942 -19.718 1.00 60.75 202 PRO A CA 1
ATOM 1567 C C . PRO A 1 202 ? 29.812 -11.442 -19.569 1.00 60.75 202 PRO A C 1
ATOM 1569 O O . PRO A 1 202 ? 29.370 -10.966 -18.521 1.00 60.75 202 PRO A O 1
ATOM 1572 N N . THR A 1 203 ? 30.096 -10.686 -20.622 1.00 66.12 203 THR A N 1
ATOM 1573 C CA . THR A 1 203 ? 29.858 -9.244 -20.647 1.00 66.12 203 THR A CA 1
ATOM 1574 C C . THR A 1 203 ? 28.350 -8.980 -20.564 1.00 66.12 203 THR A C 1
ATOM 1576 O O . THR A 1 203 ? 27.595 -9.652 -21.262 1.00 66.12 203 THR A O 1
ATOM 1579 N N . PRO A 1 204 ? 27.858 -8.032 -19.748 1.00 77.25 204 PRO A N 1
ATOM 1580 C CA . PRO A 1 204 ? 26.427 -7.742 -19.708 1.00 77.25 204 PRO A CA 1
ATOM 1581 C C . PRO A 1 204 ? 25.932 -7.311 -21.095 1.00 77.25 204 PRO A C 1
ATOM 1583 O O . PRO A 1 204 ? 26.515 -6.405 -21.690 1.00 77.25 204 PRO A O 1
ATOM 1586 N N . GLY A 1 205 ? 24.843 -7.907 -21.599 1.00 78.50 205 GLY A N 1
ATOM 1587 C CA . GLY A 1 205 ? 24.282 -7.575 -22.920 1.00 78.50 205 GLY A CA 1
ATOM 1588 C C . GLY A 1 205 ? 23.975 -6.079 -23.088 1.00 78.50 205 GLY A C 1
ATOM 1589 O O . GLY A 1 205 ? 24.183 -5.508 -24.155 1.00 78.50 205 GLY A O 1
ATOM 1590 N N . VAL A 1 206 ? 23.617 -5.401 -21.991 1.00 81.62 206 VAL A N 1
ATOM 1591 C CA . VAL A 1 206 ? 23.452 -3.938 -21.930 1.00 81.62 206 VAL A CA 1
ATOM 1592 C C . VAL A 1 206 ? 24.680 -3.196 -22.468 1.00 81.62 206 VAL A C 1
ATOM 1594 O O . VAL A 1 206 ? 24.539 -2.216 -23.192 1.00 81.62 206 VAL A O 1
ATOM 1597 N N . MET A 1 207 ? 25.888 -3.664 -22.146 1.00 82.75 207 MET A N 1
ATOM 1598 C CA . MET A 1 207 ? 27.133 -3.018 -22.557 1.00 82.75 207 MET A CA 1
ATOM 1599 C C . MET A 1 207 ? 27.339 -3.119 -24.071 1.00 82.75 207 MET A C 1
ATOM 1601 O O . MET A 1 207 ? 27.728 -2.140 -24.700 1.00 82.75 207 MET A O 1
ATOM 1605 N N . LEU A 1 208 ? 27.005 -4.267 -24.669 1.00 84.25 208 LEU A N 1
ATOM 1606 C CA . LEU A 1 208 ? 27.055 -4.456 -26.121 1.00 84.25 208 LEU A CA 1
ATOM 1607 C C . LEU A 1 208 ? 26.003 -3.619 -26.847 1.00 84.25 208 LEU A C 1
ATOM 1609 O O . LEU A 1 208 ? 26.327 -2.996 -27.857 1.00 84.25 208 LEU A O 1
ATOM 1613 N N . ALA A 1 209 ? 24.784 -3.535 -26.307 1.00 86.06 209 ALA A N 1
ATOM 1614 C CA . ALA A 1 209 ? 23.749 -2.663 -26.852 1.00 86.06 209 ALA A CA 1
ATOM 1615 C C . ALA A 1 209 ? 24.197 -1.189 -26.830 1.00 86.06 209 ALA A C 1
ATOM 1617 O O . ALA A 1 209 ? 24.063 -0.491 -27.833 1.00 86.06 209 ALA A O 1
ATOM 1618 N N . VAL A 1 210 ? 24.809 -0.726 -25.731 1.00 88.69 210 VAL A N 1
ATOM 1619 C CA . VAL A 1 210 ? 25.384 0.629 -25.628 1.00 88.69 210 VAL A CA 1
ATOM 1620 C C . VAL A 1 210 ? 26.512 0.841 -26.641 1.00 88.69 210 VAL A C 1
ATOM 1622 O O . VAL A 1 210 ? 26.515 1.856 -27.335 1.00 88.69 210 VAL A O 1
ATOM 1625 N N . CYS A 1 211 ? 27.438 -0.112 -26.787 1.00 88.81 211 CYS A N 1
ATOM 1626 C CA . CYS A 1 211 ? 28.488 -0.038 -27.807 1.00 88.81 211 CYS A CA 1
ATOM 1627 C C . CYS A 1 211 ? 27.910 0.032 -29.227 1.00 88.81 211 CYS A C 1
ATOM 1629 O O . CYS A 1 211 ? 28.409 0.797 -30.049 1.00 88.81 211 CYS A O 1
ATOM 1631 N N . GLY A 1 212 ? 26.839 -0.717 -29.505 1.00 89.44 212 GLY A N 1
ATOM 1632 C CA . GLY A 1 212 ? 26.105 -0.631 -30.763 1.00 89.44 212 GLY A CA 1
ATOM 1633 C C . GLY A 1 212 ? 25.536 0.769 -30.998 1.00 89.44 212 GLY A C 1
ATOM 1634 O O . GLY A 1 212 ? 25.761 1.347 -32.054 1.00 89.44 212 GLY A O 1
ATOM 1635 N N . TRP A 1 213 ? 24.885 1.376 -30.005 1.00 91.69 213 TRP A N 1
ATOM 1636 C CA . TRP A 1 213 ? 24.385 2.751 -30.124 1.00 91.69 213 TRP A CA 1
ATOM 1637 C C . TRP A 1 213 ? 25.490 3.783 -30.359 1.00 91.69 213 TRP A C 1
ATOM 1639 O O . TRP A 1 213 ? 25.330 4.653 -31.213 1.00 91.69 213 TRP A O 1
ATOM 1649 N N . ILE A 1 214 ? 26.618 3.669 -29.650 1.00 90.31 214 ILE A N 1
ATOM 1650 C CA . ILE A 1 214 ? 27.774 4.556 -29.841 1.00 90.31 214 ILE A CA 1
ATOM 1651 C C . ILE A 1 214 ? 28.273 4.455 -31.281 1.00 90.31 214 ILE A C 1
ATOM 1653 O O . ILE A 1 214 ? 28.363 5.477 -31.953 1.00 90.31 214 ILE A O 1
ATOM 1657 N N . LEU A 1 215 ? 28.526 3.232 -31.764 1.00 87.69 215 LEU A N 1
ATOM 1658 C CA . LEU A 1 215 ? 29.002 2.995 -33.126 1.00 87.69 215 LEU A CA 1
ATOM 1659 C C . LEU A 1 215 ? 28.005 3.498 -34.174 1.00 87.69 215 LEU A C 1
ATOM 1661 O O . LEU A 1 215 ? 28.413 4.109 -35.154 1.00 87.69 215 LEU A O 1
ATOM 1665 N N . LEU A 1 216 ? 26.704 3.286 -33.965 1.00 88.12 216 LEU A N 1
ATOM 1666 C CA . LEU A 1 216 ? 25.673 3.719 -34.906 1.00 88.12 216 LEU A CA 1
ATOM 1667 C C . LEU A 1 216 ? 25.598 5.251 -35.025 1.00 88.12 216 LEU A C 1
ATOM 1669 O O . LEU A 1 216 ? 25.355 5.766 -36.113 1.00 88.12 216 LEU A O 1
ATOM 1673 N N . LEU A 1 217 ? 25.816 5.977 -33.924 1.00 87.12 217 LEU A N 1
ATOM 1674 C CA . LEU A 1 217 ? 25.682 7.437 -33.865 1.00 87.12 217 LEU A CA 1
ATOM 1675 C C . LEU A 1 217 ? 26.969 8.200 -34.207 1.00 87.12 217 LEU A C 1
ATOM 1677 O O . LEU A 1 217 ? 26.893 9.371 -34.582 1.00 87.12 217 LEU A O 1
ATOM 1681 N N . THR A 1 218 ? 28.142 7.567 -34.114 1.00 83.69 218 THR A N 1
ATOM 1682 C CA . THR A 1 218 ? 29.439 8.223 -34.353 1.00 83.69 218 THR A CA 1
ATOM 1683 C C . THR A 1 218 ? 29.538 9.031 -35.654 1.00 83.69 218 THR A C 1
ATOM 1685 O O . THR A 1 218 ? 30.026 10.156 -35.585 1.00 83.69 218 THR A O 1
ATOM 1688 N N . PRO A 1 219 ? 29.080 8.555 -36.829 1.00 75.25 219 PRO A N 1
ATOM 1689 C CA . PRO A 1 219 ? 29.244 9.307 -38.073 1.00 75.25 219 PRO A CA 1
ATOM 1690 C C . PRO A 1 219 ? 28.388 10.562 -38.107 1.00 75.25 219 PRO A C 1
ATOM 1692 O O . PRO A 1 219 ? 28.814 11.576 -38.642 1.00 75.25 219 PRO A O 1
ATOM 1695 N N . VAL A 1 220 ? 27.194 10.498 -37.514 1.00 75.06 220 VAL A N 1
ATOM 1696 C CA . VAL A 1 220 ? 26.282 11.641 -37.428 1.00 75.06 220 VAL A CA 1
ATOM 1697 C C . VAL A 1 220 ? 26.876 12.707 -36.516 1.00 75.06 220 VAL A C 1
ATOM 1699 O O . VAL A 1 220 ? 26.863 13.881 -36.866 1.00 75.06 220 VAL A O 1
ATOM 1702 N N . LEU A 1 221 ? 27.457 12.303 -35.381 1.00 78.00 221 LEU A N 1
ATOM 1703 C CA . LEU A 1 221 ? 28.141 13.226 -34.471 1.00 78.00 221 LEU A CA 1
ATOM 1704 C C . LEU A 1 221 ? 29.370 13.871 -35.119 1.00 78.00 221 LEU A C 1
ATOM 1706 O O . LEU A 1 221 ? 29.576 15.068 -34.961 1.00 78.00 221 LEU A O 1
ATOM 1710 N N . VAL A 1 222 ? 30.169 13.096 -35.857 1.00 75.88 222 VAL A N 1
ATOM 1711 C CA . VAL A 1 222 ? 31.336 13.614 -36.586 1.00 75.88 222 VAL A CA 1
ATOM 1712 C C . VAL A 1 222 ? 30.907 14.579 -37.693 1.00 75.88 222 VAL A C 1
ATOM 1714 O O . VAL A 1 222 ? 31.495 15.645 -37.809 1.00 75.88 222 VAL A O 1
ATOM 1717 N N . TRP A 1 223 ? 29.858 14.252 -38.452 1.00 70.81 223 TRP A N 1
ATOM 1718 C CA . TRP A 1 223 ? 29.309 15.128 -39.491 1.00 70.81 223 TRP A CA 1
ATOM 1719 C C . TRP A 1 223 ? 28.734 16.436 -38.932 1.00 70.81 223 TRP A C 1
ATOM 1721 O O . TRP A 1 223 ? 28.912 17.478 -39.537 1.00 70.81 223 TRP A O 1
ATOM 1731 N N . MET A 1 224 ? 28.087 16.416 -37.762 1.00 73.44 224 MET A N 1
ATOM 1732 C CA . MET A 1 224 ? 27.582 17.640 -37.121 1.00 73.44 224 MET A CA 1
ATOM 1733 C C . MET A 1 224 ? 28.686 18.564 -36.579 1.00 73.44 224 MET A C 1
ATOM 1735 O O . MET A 1 224 ? 28.413 19.733 -36.309 1.00 73.44 224 MET A O 1
ATOM 1739 N N . LEU A 1 225 ? 29.891 18.037 -36.341 1.00 75.19 225 LEU A N 1
ATOM 1740 C CA . LEU A 1 225 ? 31.018 18.775 -35.759 1.00 75.19 225 LEU A CA 1
ATOM 1741 C C . LEU A 1 225 ? 32.013 19.311 -36.802 1.00 75.19 225 LEU A C 1
ATOM 1743 O O . LEU A 1 225 ? 32.869 20.116 -36.432 1.00 75.19 225 LEU A O 1
ATOM 1747 N N . LEU A 1 226 ? 31.928 18.850 -38.053 1.00 66.88 226 LEU A N 1
ATOM 1748 C CA . LEU A 1 226 ? 32.777 19.247 -39.184 1.00 66.88 226 LEU A CA 1
ATOM 1749 C C . LEU A 1 226 ? 32.041 20.229 -40.099 1.00 66.88 226 LEU A C 1
ATOM 1751 O O . LEU A 1 226 ? 32.721 21.152 -40.599 1.00 66.88 226 LEU A O 1
#